Protein AF-A0A7V3T084-F1 (afdb_monomer_lite)

Sequence (265 aa):
MKKCRSYTIKFIIFVFILSAIFSNAGTFAAKEGGAKSYKTVLELERGSDPHATGLLSMTEKEWDKAKKSMVRAKKVKLNSLGMERVNEKLKKTKKKELDIKSAAAFGEEIILDSAGSTTQSSDQSFEMESLPSVTDNSVLSSFPPIRSQGSLSSCASFAVAYYQMTHMTGMARGWDVKNDPDDSRKFSPKWAYNLNNGGENRGQYWPQPYEMLPKHGCATLKDFPYTGDASDPKNHLSLPLNSAIWRNAINYRINQYGFADFNNN

pLDDT: mean 78.0, std 24.0, range [24.44, 98.56]

Radius of gyration: 21.0 Å; chains: 1; bounding box: 64×46×55 Å

Structure (mmCIF, N/CA/C/O backbone):
data_AF-A0A7V3T084-F1
#
_entry.id   AF-A0A7V3T084-F1
#
loop_
_atom_site.group_PDB
_atom_site.id
_atom_site.type_symbol
_atom_site.label_atom_id
_atom_site.label_alt_id
_atom_site.label_comp_id
_atom_site.label_asym_id
_atom_site.label_entity_id
_atom_site.label_seq_id
_atom_site.pdbx_PDB_ins_code
_atom_site.Cartn_x
_atom_site.Cartn_y
_atom_site.Cartn_z
_atom_site.occupancy
_atom_site.B_iso_or_equiv
_atom_site.auth_seq_id
_atom_site.auth_comp_id
_atom_site.auth_asym_id
_atom_site.auth_atom_id
_atom_site.pdbx_PDB_model_num
ATOM 1 N N . MET A 1 1 ? -32.654 -13.182 -19.835 1.00 37.88 1 MET A N 1
ATOM 2 C CA . MET A 1 1 ? -31.878 -11.928 -19.678 1.00 37.88 1 MET A CA 1
ATOM 3 C C . MET A 1 1 ? -31.346 -11.856 -18.249 1.00 37.88 1 MET A C 1
ATOM 5 O O . MET A 1 1 ? -32.140 -11.832 -17.318 1.00 37.88 1 MET A O 1
ATOM 9 N N . LYS A 1 2 ? -30.022 -11.945 -18.059 1.00 34.09 2 LYS A N 1
ATOM 10 C CA . LYS A 1 2 ? -29.378 -11.949 -16.733 1.00 34.09 2 LYS A CA 1
ATOM 11 C C . LYS A 1 2 ? -29.329 -10.516 -16.182 1.00 34.09 2 LYS A C 1
ATOM 13 O O . LYS A 1 2 ? -28.837 -9.623 -16.863 1.00 34.09 2 LYS A O 1
ATOM 18 N N . LYS A 1 3 ? -29.853 -10.304 -14.968 1.00 33.84 3 LYS A N 1
ATOM 19 C CA . LYS A 1 3 ? -29.808 -9.019 -14.248 1.00 33.84 3 LYS A CA 1
ATOM 20 C C . LYS A 1 3 ? -28.353 -8.616 -13.987 1.00 33.84 3 LYS A C 1
ATOM 22 O O . LYS A 1 3 ? -27.625 -9.331 -13.303 1.00 33.84 3 LYS A O 1
ATOM 27 N N . CYS A 1 4 ? -27.957 -7.466 -14.522 1.00 29.44 4 CYS A N 1
ATOM 28 C CA . CYS A 1 4 ? -26.677 -6.825 -14.251 1.00 29.44 4 CYS A CA 1
ATOM 29 C C . CYS A 1 4 ? -26.705 -6.267 -12.817 1.00 29.44 4 CYS A C 1
ATOM 31 O O . CYS A 1 4 ? -27.527 -5.406 -12.504 1.00 29.44 4 CYS A O 1
ATOM 33 N N . ARG A 1 5 ? -25.857 -6.792 -11.924 1.00 31.17 5 ARG A N 1
ATOM 34 C CA . ARG A 1 5 ? -25.649 -6.215 -10.588 1.00 31.17 5 ARG A CA 1
ATOM 35 C C . ARG A 1 5 ? -24.841 -4.927 -10.749 1.00 31.17 5 ARG A C 1
ATOM 37 O O . ARG A 1 5 ? -23.722 -4.965 -11.251 1.00 31.17 5 ARG A O 1
ATOM 44 N N . SER A 1 6 ? -25.430 -3.807 -10.342 1.00 29.69 6 SER A N 1
ATOM 45 C CA . SER A 1 6 ? -24.747 -2.518 -10.223 1.00 29.69 6 SER A CA 1
ATOM 46 C C . SER A 1 6 ? -23.697 -2.610 -9.112 1.00 29.69 6 SER A C 1
ATOM 48 O O . SER A 1 6 ? -24.032 -2.957 -7.979 1.00 29.69 6 SER A O 1
ATOM 50 N N . TYR A 1 7 ? -22.432 -2.356 -9.442 1.00 35.59 7 TYR A N 1
ATOM 51 C CA . TYR A 1 7 ? -21.350 -2.255 -8.467 1.00 35.59 7 TYR A CA 1
ATOM 52 C C . TYR A 1 7 ? -21.195 -0.788 -8.068 1.00 35.59 7 TYR A C 1
ATOM 54 O O . TYR A 1 7 ? -20.729 0.031 -8.858 1.00 35.59 7 TYR A O 1
ATOM 62 N N . THR A 1 8 ? -21.576 -0.454 -6.838 1.00 30.20 8 THR A N 1
ATOM 63 C CA . THR A 1 8 ? -21.281 0.850 -6.239 1.00 30.20 8 THR A CA 1
ATOM 64 C C . THR A 1 8 ? -19.768 0.971 -6.043 1.00 30.20 8 THR A C 1
ATOM 66 O O . THR A 1 8 ? -19.168 0.187 -5.304 1.00 30.20 8 THR A O 1
ATOM 69 N N . ILE A 1 9 ? -19.139 1.932 -6.722 1.00 37.59 9 ILE A N 1
ATOM 70 C CA . ILE A 1 9 ? -17.726 2.283 -6.539 1.00 37.59 9 ILE A CA 1
ATOM 71 C C . ILE A 1 9 ? -17.587 2.897 -5.139 1.00 37.59 9 ILE A C 1
ATOM 73 O O . ILE A 1 9 ? -18.127 3.968 -4.880 1.00 37.59 9 ILE A O 1
ATOM 77 N N . LYS A 1 10 ? -16.910 2.198 -4.221 1.00 35.16 10 LYS A N 1
ATOM 78 C CA . LYS A 1 10 ? -16.598 2.717 -2.881 1.00 35.16 10 LYS A CA 1
ATOM 79 C C . LYS A 1 10 ? -15.352 3.601 -2.945 1.00 35.16 10 LYS A C 1
ATOM 81 O O . LYS A 1 10 ? -14.321 3.172 -3.465 1.00 35.16 10 LYS A O 1
ATOM 86 N N . PHE A 1 11 ? -15.465 4.819 -2.425 1.00 41.47 11 PHE A N 1
ATOM 87 C CA . PHE A 1 11 ? -14.401 5.818 -2.382 1.00 41.47 11 PHE A CA 1
ATOM 88 C C . PHE A 1 11 ? -13.433 5.509 -1.232 1.00 41.47 11 PHE A C 1
ATOM 90 O O . PHE A 1 11 ? -13.873 5.254 -0.118 1.00 41.47 11 PHE A O 1
ATOM 97 N N . ILE A 1 12 ? -12.121 5.504 -1.495 1.00 41.41 12 ILE A N 1
ATOM 98 C CA . ILE A 1 12 ? -11.090 5.271 -0.470 1.00 41.41 12 ILE A CA 1
ATOM 99 C C . ILE A 1 12 ? -10.110 6.444 -0.479 1.00 41.41 12 ILE A C 1
ATOM 101 O O . ILE A 1 12 ? -9.530 6.775 -1.520 1.00 41.41 12 ILE A O 1
ATOM 105 N N . ILE A 1 13 ? -9.938 7.062 0.688 1.00 46.75 13 ILE A N 1
ATOM 106 C CA . ILE A 1 13 ? -8.984 8.141 0.953 1.00 46.75 13 ILE A CA 1
ATOM 107 C C . ILE A 1 13 ? -7.775 7.557 1.681 1.00 46.75 13 ILE A C 1
ATOM 109 O O . ILE A 1 13 ? -7.925 6.843 2.670 1.00 46.75 13 ILE A O 1
ATOM 113 N N . PHE A 1 14 ? -6.573 7.877 1.209 1.00 44.91 14 PHE A N 1
ATOM 114 C CA . PHE A 1 14 ? -5.327 7.407 1.805 1.00 44.91 14 PHE A CA 1
ATOM 115 C C . PHE A 1 14 ? -4.652 8.519 2.607 1.00 44.91 14 PHE A C 1
ATOM 117 O O . PHE A 1 14 ? -4.263 9.542 2.048 1.00 44.91 14 PHE A O 1
ATOM 124 N N . VAL A 1 15 ? -4.497 8.315 3.918 1.00 42.22 15 VAL A N 1
ATOM 125 C CA . VAL A 1 15 ? -3.806 9.253 4.816 1.00 42.22 15 VAL A CA 1
ATOM 126 C C . VAL A 1 15 ? -2.527 8.616 5.331 1.00 42.22 15 VAL A C 1
ATOM 128 O O . VAL A 1 15 ? -2.542 7.485 5.815 1.00 42.22 15 VAL A O 1
ATOM 131 N N . PHE A 1 16 ? -1.420 9.345 5.215 1.00 38.31 16 PHE A N 1
ATOM 132 C CA . PHE A 1 16 ? -0.145 8.979 5.819 1.00 38.31 16 PHE A CA 1
ATOM 133 C C . PHE A 1 16 ? -0.021 9.653 7.193 1.00 38.31 16 PHE A C 1
ATOM 135 O O . PHE A 1 16 ? -0.267 10.855 7.316 1.00 38.31 16 PHE A O 1
ATOM 142 N N . ILE A 1 17 ? 0.345 8.886 8.224 1.00 36.12 17 ILE A N 1
ATOM 143 C CA . ILE A 1 17 ? 0.651 9.417 9.559 1.00 36.12 17 ILE A CA 1
ATOM 144 C C . ILE A 1 17 ? 2.150 9.697 9.600 1.00 36.12 17 ILE A C 1
ATOM 146 O O . ILE A 1 17 ? 2.960 8.779 9.487 1.00 36.12 17 ILE A O 1
ATOM 150 N N . LEU A 1 18 ? 2.524 10.965 9.767 1.00 29.69 18 LEU A N 1
ATOM 151 C CA . LEU A 1 18 ? 3.914 11.361 9.964 1.00 29.69 18 LEU A CA 1
ATOM 152 C C . LEU A 1 18 ? 4.302 11.109 11.433 1.00 29.69 18 LEU A C 1
ATOM 154 O O . LEU A 1 18 ? 4.346 12.029 12.242 1.00 29.69 18 LEU A O 1
ATOM 158 N N . SER A 1 19 ? 4.539 9.854 11.819 1.00 31.38 19 SER A N 1
ATOM 159 C CA . SER A 1 19 ? 5.205 9.564 13.094 1.00 31.38 19 SER A CA 1
ATOM 160 C C . SER A 1 19 ? 6.711 9.596 12.863 1.00 31.38 19 SER A C 1
ATOM 162 O O . SER A 1 19 ? 7.239 8.758 12.130 1.00 31.38 19 SER A O 1
ATOM 164 N N . ALA A 1 20 ? 7.401 10.561 13.469 1.00 35.03 20 ALA A N 1
ATOM 165 C CA . ALA A 1 20 ? 8.855 10.608 13.491 1.00 35.03 20 ALA A CA 1
ATOM 166 C C . ALA A 1 20 ? 9.399 9.373 14.230 1.00 35.03 20 ALA A C 1
ATOM 168 O O . ALA A 1 20 ? 9.518 9.367 15.450 1.00 35.03 20 ALA A O 1
ATOM 169 N N . ILE A 1 21 ? 9.712 8.314 13.486 1.00 31.80 21 ILE A N 1
ATOM 170 C CA . ILE A 1 21 ? 10.531 7.201 13.964 1.00 31.80 21 ILE A CA 1
ATOM 171 C C . ILE A 1 21 ? 11.816 7.245 13.142 1.00 31.80 21 ILE A C 1
ATOM 173 O O . ILE A 1 21 ? 11.982 6.530 12.158 1.00 31.80 21 ILE A O 1
ATOM 177 N N . PHE A 1 22 ? 12.709 8.153 13.530 1.00 31.72 22 PHE A N 1
ATOM 178 C CA . PHE A 1 22 ? 14.125 8.012 13.223 1.00 31.72 22 PHE A CA 1
ATOM 179 C C . PHE A 1 22 ? 14.714 7.099 14.295 1.00 31.72 22 PHE A C 1
ATOM 181 O O . PHE A 1 22 ? 14.833 7.489 15.454 1.00 31.72 22 PHE A O 1
ATOM 188 N N . SER A 1 23 ? 15.070 5.874 13.922 1.00 30.66 23 SER A N 1
ATOM 189 C CA . SER A 1 23 ? 16.001 5.079 14.715 1.00 30.66 23 SER A CA 1
ATOM 190 C C . SER A 1 23 ? 17.397 5.239 14.122 1.00 30.66 23 SER A C 1
ATOM 192 O O . SER A 1 23 ? 17.628 4.892 12.968 1.00 30.66 23 SER A O 1
ATOM 194 N N . ASN A 1 24 ? 18.292 5.741 14.975 1.00 31.55 24 ASN A N 1
ATOM 195 C CA . ASN A 1 24 ? 19.750 5.813 14.867 1.00 31.55 24 ASN A CA 1
ATOM 196 C C . ASN A 1 24 ? 20.368 6.797 13.864 1.00 31.55 24 ASN A C 1
ATOM 198 O O . ASN A 1 24 ? 20.840 6.408 12.804 1.00 31.55 24 ASN A O 1
ATOM 202 N N . ALA A 1 25 ? 20.543 8.038 14.327 1.00 30.05 25 ALA A N 1
ATOM 203 C CA . ALA A 1 25 ? 21.845 8.708 14.304 1.00 30.05 25 ALA A CA 1
ATOM 204 C C . ALA A 1 25 ? 21.869 9.822 15.369 1.00 30.05 25 ALA A C 1
ATOM 206 O O . ALA A 1 25 ? 21.022 10.705 15.353 1.00 30.05 25 ALA A O 1
ATOM 207 N N . GLY A 1 26 ? 22.830 9.750 16.295 1.00 26.58 26 GLY A N 1
ATOM 208 C CA . GLY A 1 26 ? 23.342 10.890 17.064 1.00 26.58 26 GLY A CA 1
ATOM 209 C C . GLY A 1 26 ? 22.389 11.598 18.033 1.00 26.58 26 GLY A C 1
ATOM 210 O O . GLY A 1 26 ? 21.646 12.503 17.672 1.00 26.58 26 GLY A O 1
ATOM 211 N N . THR A 1 27 ? 22.527 11.297 19.321 1.00 30.47 27 THR A N 1
ATOM 212 C CA . THR A 1 27 ? 22.191 12.231 20.402 1.00 30.47 27 THR A CA 1
ATOM 213 C C . THR A 1 27 ? 22.844 13.597 20.169 1.00 30.47 27 THR A C 1
ATOM 215 O O . THR A 1 27 ? 24.062 13.705 20.275 1.00 30.47 27 THR A O 1
ATOM 218 N N . PHE A 1 28 ? 22.051 14.647 19.952 1.00 25.56 28 PHE A N 1
ATOM 219 C CA . PHE A 1 28 ? 22.432 16.011 20.313 1.00 25.56 28 PHE A CA 1
ATOM 220 C C . PHE A 1 28 ? 21.224 16.748 20.888 1.00 25.56 28 PHE A C 1
ATOM 222 O O . PHE A 1 28 ? 20.228 17.005 20.217 1.00 25.56 28 PHE A O 1
ATOM 229 N N . ALA A 1 29 ? 21.325 17.055 22.179 1.00 30.69 29 ALA A N 1
ATOM 230 C CA . ALA A 1 29 ? 20.414 17.936 22.878 1.00 30.69 29 ALA A CA 1
ATOM 231 C C . ALA A 1 29 ? 20.480 19.338 22.254 1.00 30.69 29 ALA A C 1
ATOM 233 O O . ALA A 1 29 ? 21.529 19.980 22.276 1.00 30.69 29 ALA A O 1
ATOM 234 N N . ALA A 1 30 ? 19.354 19.832 21.746 1.00 26.45 30 ALA A N 1
ATOM 235 C CA . ALA A 1 30 ? 19.163 21.248 21.476 1.00 26.45 30 ALA A CA 1
ATOM 236 C C . ALA A 1 30 ? 18.057 21.762 22.399 1.00 26.45 30 ALA A C 1
ATOM 238 O O . ALA A 1 30 ? 16.892 21.383 22.285 1.00 26.45 30 ALA A O 1
ATOM 239 N N . LYS A 1 31 ? 18.488 22.588 23.355 1.00 24.44 31 LYS A N 1
ATOM 240 C CA . LYS A 1 31 ? 17.657 23.429 24.213 1.00 24.44 31 LYS A CA 1
ATOM 241 C C . LYS A 1 31 ? 16.637 24.227 23.395 1.00 24.44 31 LYS A C 1
ATOM 243 O O . LYS A 1 31 ? 16.922 24.640 22.275 1.00 24.44 31 LYS A O 1
ATOM 248 N N . GLU A 1 32 ? 15.495 24.433 24.042 1.00 29.14 32 GLU A N 1
ATOM 249 C CA . GLU A 1 32 ? 14.459 25.450 23.843 1.00 29.14 32 GLU A CA 1
ATOM 250 C C . GLU A 1 32 ? 14.695 26.498 22.741 1.00 29.14 32 GLU A C 1
ATOM 252 O O . GLU A 1 32 ? 15.663 27.256 22.769 1.00 29.14 32 GLU A O 1
ATOM 257 N N . GLY A 1 33 ? 13.702 26.631 21.856 1.00 27.59 33 GLY A N 1
ATOM 258 C CA . GLY A 1 33 ? 13.442 27.878 21.140 1.00 27.59 33 GLY A CA 1
ATOM 259 C C . GLY A 1 33 ? 13.433 27.769 19.618 1.00 27.59 33 GLY A C 1
ATOM 260 O O . GLY A 1 33 ? 14.474 27.677 18.976 1.00 27.59 33 GLY A O 1
ATOM 261 N N . GLY A 1 34 ? 12.237 27.922 19.044 1.00 27.56 34 GLY A N 1
ATOM 262 C CA . GLY A 1 34 ? 12.050 28.443 17.690 1.00 27.56 34 GLY A CA 1
ATOM 263 C C . GLY A 1 34 ? 11.994 27.394 16.583 1.00 27.56 34 GLY A C 1
ATOM 264 O O . GLY A 1 34 ? 12.962 26.692 16.303 1.00 27.56 34 GLY A O 1
ATOM 265 N N . ALA A 1 35 ? 10.849 27.352 15.899 1.00 36.47 35 ALA A N 1
ATOM 266 C CA . ALA A 1 35 ? 10.651 26.634 14.649 1.00 36.47 35 ALA A CA 1
ATOM 267 C C . ALA A 1 35 ? 11.708 27.054 13.612 1.00 36.47 35 ALA A C 1
ATOM 269 O O . ALA A 1 35 ? 11.582 28.084 12.948 1.00 36.47 35 ALA A O 1
ATOM 270 N N . LYS A 1 36 ? 12.763 26.251 13.460 1.00 27.69 36 LYS A N 1
ATOM 271 C CA . LYS A 1 36 ? 13.657 26.360 12.311 1.00 27.69 36 LYS A CA 1
ATOM 272 C C . LYS A 1 36 ? 12.980 25.684 11.127 1.00 27.69 36 LYS A C 1
ATOM 274 O O . LYS A 1 36 ? 12.636 24.507 11.176 1.00 27.69 36 LYS A O 1
ATOM 279 N N . SER A 1 37 ? 12.764 26.477 10.082 1.00 37.94 37 SER A N 1
ATOM 280 C CA . SER A 1 37 ? 12.325 26.033 8.763 1.00 37.94 37 SER A CA 1
ATOM 281 C C . SER A 1 37 ? 13.073 24.766 8.343 1.00 37.94 37 SER A C 1
ATOM 283 O O . SER A 1 37 ? 14.298 24.705 8.446 1.00 37.94 37 SER A O 1
ATOM 285 N N . TYR A 1 38 ? 12.341 23.785 7.808 1.00 36.22 38 TYR A N 1
ATOM 286 C CA . TYR A 1 38 ? 12.858 22.525 7.250 1.00 36.22 38 TYR A CA 1
ATOM 287 C C . TYR A 1 38 ? 14.028 22.708 6.257 1.00 36.22 38 TYR A C 1
ATOM 289 O O . TYR A 1 38 ? 14.737 21.755 5.949 1.00 36.22 38 TYR A O 1
ATOM 297 N N . LYS A 1 39 ? 14.243 23.938 5.772 1.00 38.19 39 LYS A N 1
ATOM 298 C CA . LYS A 1 39 ? 15.325 24.344 4.875 1.00 38.19 39 LYS A CA 1
ATOM 299 C C . LYS A 1 39 ? 16.720 24.271 5.519 1.00 38.19 39 LYS A C 1
ATOM 301 O O . LYS A 1 39 ? 17.671 23.896 4.848 1.00 38.19 39 LYS A O 1
ATOM 306 N N . THR A 1 40 ? 16.860 24.565 6.816 1.00 33.66 40 THR A N 1
ATOM 307 C CA . THR A 1 40 ? 18.190 24.794 7.419 1.00 33.66 40 THR A CA 1
ATOM 308 C C . THR A 1 40 ? 18.961 23.514 7.749 1.00 33.66 40 THR A C 1
ATOM 310 O O . THR A 1 40 ? 20.182 23.551 7.813 1.00 33.66 40 THR A O 1
ATOM 313 N N . VAL A 1 41 ? 18.277 22.384 7.951 1.00 38.44 41 VAL A N 1
ATOM 314 C CA . VAL A 1 41 ? 18.934 21.113 8.317 1.00 38.44 41 VAL A CA 1
ATOM 315 C C . VAL A 1 41 ? 19.457 20.374 7.079 1.00 38.44 41 VAL A C 1
ATOM 317 O O . VAL A 1 4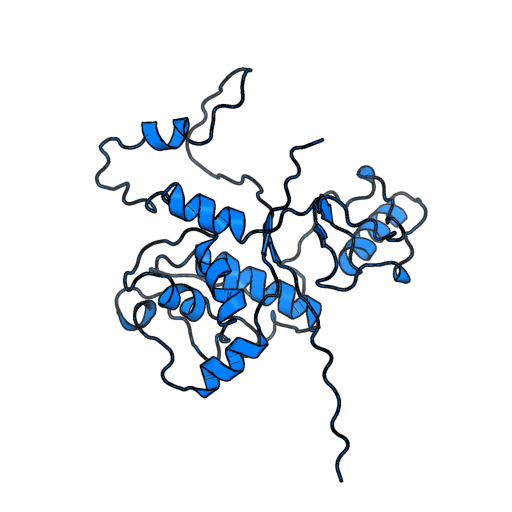1 ? 20.522 19.776 7.134 1.00 38.44 41 VAL A O 1
ATOM 320 N N . LEU A 1 42 ? 18.769 20.480 5.935 1.00 40.72 42 LEU A N 1
ATOM 321 C CA . LEU A 1 42 ? 19.167 19.806 4.689 1.00 40.72 42 LEU A CA 1
ATOM 322 C C . LEU A 1 42 ? 20.304 20.512 3.933 1.00 40.72 42 LEU A C 1
ATOM 324 O O . LEU A 1 42 ? 21.038 19.862 3.195 1.00 40.72 42 LEU A O 1
ATOM 328 N N . GLU A 1 43 ? 20.467 21.827 4.096 1.00 41.66 43 GLU A N 1
ATOM 329 C CA . GLU A 1 43 ? 21.564 22.567 3.450 1.00 41.66 43 GLU A CA 1
ATOM 330 C C . GLU A 1 43 ? 22.920 22.375 4.152 1.00 41.66 43 GLU A C 1
ATOM 332 O O . GLU A 1 43 ? 23.956 22.529 3.508 1.00 41.66 43 GLU A O 1
ATOM 337 N N . LEU A 1 44 ? 22.936 21.981 5.432 1.00 41.12 44 LEU A N 1
ATOM 338 C CA . LEU A 1 44 ? 24.168 21.827 6.220 1.00 41.12 44 LEU A CA 1
ATOM 339 C C . LEU A 1 44 ? 24.902 20.490 6.003 1.00 41.12 44 LEU A C 1
ATOM 341 O O . LEU A 1 44 ? 26.076 20.395 6.348 1.00 41.12 44 LEU A O 1
ATOM 345 N N . GLU A 1 45 ? 24.272 19.490 5.381 1.00 46.62 45 GLU A N 1
ATOM 346 C CA . GLU A 1 45 ? 24.875 18.166 5.128 1.00 46.62 45 GLU A CA 1
ATOM 347 C C . GLU A 1 45 ? 25.263 17.933 3.662 1.00 46.62 45 GLU A C 1
ATOM 349 O O . GLU A 1 45 ? 25.525 16.810 3.237 1.00 46.62 45 GLU A O 1
ATOM 354 N N . ARG A 1 46 ? 25.388 18.994 2.857 1.00 49.59 46 ARG A N 1
ATOM 355 C CA . ARG A 1 46 ? 26.014 18.903 1.526 1.00 49.59 46 ARG A CA 1
ATOM 356 C C . ARG A 1 46 ? 27.549 18.808 1.615 1.00 49.59 46 ARG A C 1
ATOM 358 O O . ARG A 1 46 ? 28.271 19.455 0.862 1.00 49.59 46 ARG A O 1
ATOM 365 N N . GLY A 1 47 ? 28.045 18.016 2.563 1.00 48.12 47 GLY A N 1
ATOM 366 C CA . GLY A 1 47 ? 29.442 17.959 2.973 1.00 48.12 47 GLY A CA 1
ATOM 367 C C . GLY A 1 47 ? 30.056 16.568 2.831 1.00 48.12 47 GLY A C 1
ATOM 368 O O . GLY A 1 47 ? 29.948 15.735 3.721 1.00 48.12 47 GLY A O 1
ATOM 369 N N . SER A 1 48 ? 30.821 16.385 1.754 1.00 48.34 48 SER A N 1
ATOM 370 C CA . SER A 1 48 ? 32.067 15.594 1.692 1.00 48.34 48 SER A CA 1
ATOM 371 C C . SER A 1 48 ? 32.083 14.064 1.865 1.00 48.34 48 SER A C 1
ATOM 373 O O . SER A 1 48 ? 33.147 13.497 1.629 1.00 48.34 48 SER A O 1
ATOM 375 N N . ASP A 1 49 ? 30.991 13.368 2.195 1.00 49.38 49 ASP A N 1
ATOM 376 C CA . ASP A 1 49 ? 31.003 11.891 2.225 1.00 49.38 49 ASP A CA 1
ATOM 377 C C . ASP A 1 49 ? 30.668 11.289 0.836 1.00 49.38 49 ASP A C 1
ATOM 379 O O . ASP A 1 49 ? 29.524 11.402 0.384 1.00 49.38 49 ASP A O 1
ATOM 383 N N . PRO A 1 50 ? 31.618 10.628 0.137 1.00 50.12 50 PRO A N 1
ATOM 384 C CA . PRO A 1 50 ? 31.363 9.983 -1.155 1.00 50.12 50 PRO A CA 1
ATOM 385 C C . PRO A 1 50 ? 30.387 8.794 -1.072 1.00 50.12 50 PRO A C 1
ATOM 387 O O . PRO A 1 50 ? 29.939 8.303 -2.109 1.00 50.12 50 PRO A O 1
ATOM 390 N N . HIS A 1 51 ? 30.035 8.336 0.134 1.00 49.09 51 HIS A N 1
ATOM 391 C CA . HIS A 1 51 ? 29.051 7.283 0.389 1.00 49.09 51 HIS A CA 1
ATOM 392 C C . HIS A 1 51 ? 27.666 7.821 0.770 1.00 49.09 51 HIS A C 1
ATOM 394 O O . HIS A 1 51 ? 26.705 7.051 0.820 1.00 49.09 51 HIS A O 1
ATOM 400 N N . ALA A 1 52 ? 27.515 9.136 0.954 1.00 44.97 52 ALA A N 1
ATOM 401 C CA . ALA A 1 52 ? 26.222 9.782 1.152 1.00 44.97 52 ALA A CA 1
ATOM 402 C C . ALA A 1 52 ? 25.493 9.987 -0.190 1.00 44.97 52 ALA A C 1
ATOM 404 O O . ALA A 1 52 ? 25.082 11.091 -0.545 1.00 44.97 52 ALA A O 1
ATOM 405 N N . THR A 1 53 ? 25.273 8.908 -0.948 1.00 47.72 53 THR A N 1
ATOM 406 C CA . THR A 1 53 ? 24.415 8.906 -2.150 1.00 47.72 53 THR A CA 1
ATOM 407 C C . THR A 1 53 ? 22.933 8.831 -1.768 1.00 47.72 53 THR A C 1
ATOM 409 O O . THR A 1 53 ? 22.154 8.085 -2.367 1.00 47.72 53 THR A O 1
ATOM 412 N N . GLY A 1 54 ? 22.554 9.541 -0.702 1.00 56.44 54 GLY A N 1
ATOM 413 C CA . GLY A 1 54 ? 21.188 9.598 -0.210 1.00 56.44 54 GLY A CA 1
ATOM 414 C C . GLY A 1 54 ? 20.223 10.066 -1.295 1.00 56.44 54 GLY A C 1
ATOM 415 O O . GLY A 1 54 ? 20.603 10.637 -2.318 1.00 56.44 54 GLY A O 1
ATOM 416 N N . LEU A 1 55 ? 18.940 9.808 -1.070 1.00 66.81 55 LEU A N 1
ATOM 417 C CA . LEU A 1 55 ? 17.887 10.270 -1.959 1.00 66.81 55 LEU A CA 1
ATOM 418 C C . LEU A 1 55 ? 17.991 11.800 -2.162 1.00 66.81 55 LEU A C 1
ATOM 420 O O . LEU A 1 55 ? 18.023 12.555 -1.194 1.00 66.81 55 LEU A O 1
ATOM 424 N N . LEU A 1 56 ? 18.058 12.244 -3.422 1.00 67.88 56 LEU A N 1
ATOM 425 C CA . LEU A 1 56 ? 18.200 13.658 -3.787 1.00 67.88 56 LEU A CA 1
ATOM 426 C C . LEU A 1 56 ? 16.965 14.472 -3.405 1.00 67.88 56 LEU A C 1
ATOM 428 O O . LEU A 1 56 ? 15.957 14.337 -4.085 1.00 67.88 56 LEU A O 1
ATOM 432 N N . SER A 1 57 ? 17.063 15.370 -2.420 1.00 74.62 57 SER A N 1
ATOM 433 C CA . SER A 1 57 ? 15.984 16.286 -2.003 1.00 74.62 57 SER A CA 1
ATOM 434 C C . SER A 1 57 ? 15.111 16.784 -3.155 1.00 74.62 57 SER A C 1
ATOM 436 O O . SER A 1 57 ? 15.621 17.373 -4.108 1.00 74.62 57 SER A O 1
ATOM 438 N N . MET A 1 58 ? 13.789 16.588 -3.036 1.00 77.62 58 MET A N 1
ATOM 439 C CA . MET A 1 58 ? 12.830 17.185 -3.970 1.00 77.62 58 MET A CA 1
ATOM 440 C C . MET A 1 58 ? 13.053 18.697 -4.036 1.00 77.62 58 MET A C 1
ATOM 442 O O . MET A 1 58 ? 13.236 19.368 -3.015 1.00 77.62 58 MET A O 1
ATOM 446 N N . THR A 1 59 ? 12.994 19.233 -5.246 1.00 83.94 59 THR A N 1
ATOM 447 C CA . THR A 1 59 ? 13.060 20.668 -5.513 1.00 83.94 59 THR A CA 1
ATOM 448 C C . THR A 1 59 ? 11.841 21.395 -4.938 1.00 83.94 59 THR A C 1
ATOM 450 O O . THR A 1 59 ? 10.779 20.805 -4.731 1.00 83.94 59 THR A O 1
ATOM 453 N N . GLU A 1 60 ? 11.950 22.711 -4.724 1.00 83.44 60 GLU A N 1
ATOM 454 C CA . GLU A 1 60 ? 10.819 23.533 -4.255 1.00 83.44 60 GLU A CA 1
ATOM 455 C C . GLU A 1 60 ? 9.598 23.407 -5.182 1.00 83.44 60 GLU A C 1
ATOM 457 O O . GLU A 1 60 ? 8.475 23.240 -4.715 1.00 83.44 60 GLU A O 1
ATOM 462 N N . LYS A 1 61 ? 9.820 23.365 -6.503 1.00 85.25 61 LYS A N 1
ATOM 463 C CA . LYS A 1 61 ? 8.752 23.180 -7.498 1.00 85.25 61 LYS A CA 1
ATOM 464 C C . LYS A 1 61 ? 8.048 21.829 -7.366 1.00 85.25 61 LYS A C 1
ATOM 466 O O . LYS A 1 61 ? 6.827 21.760 -7.510 1.00 85.25 61 LYS A O 1
ATOM 471 N N . GLU A 1 62 ? 8.798 20.759 -7.115 1.00 83.56 62 GLU A N 1
ATOM 472 C CA . GLU A 1 62 ? 8.232 19.425 -6.899 1.00 83.56 62 GLU A CA 1
ATOM 473 C C . GLU A 1 62 ? 7.442 19.369 -5.591 1.00 83.56 62 GLU A C 1
ATOM 475 O O . GLU A 1 62 ? 6.340 18.823 -5.568 1.00 83.56 62 GLU A O 1
ATOM 480 N N . TRP A 1 63 ? 7.945 19.997 -4.526 1.00 83.38 63 TRP A N 1
ATOM 481 C CA . TRP A 1 63 ? 7.208 20.127 -3.271 1.00 83.38 63 TRP A CA 1
ATOM 482 C C . TRP A 1 63 ? 5.921 20.929 -3.427 1.00 83.38 63 TRP A C 1
ATOM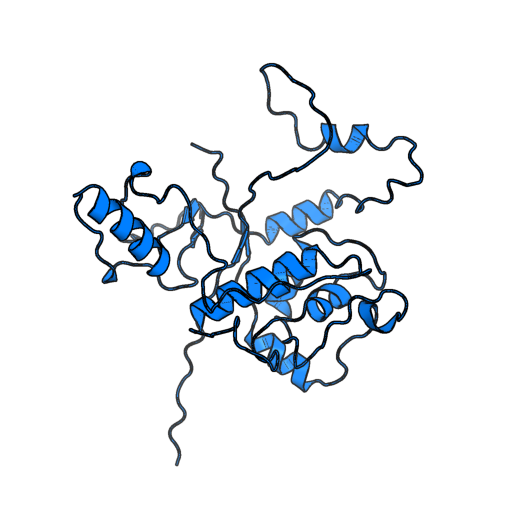 484 O O . TRP A 1 63 ? 4.887 20.518 -2.909 1.00 83.38 63 TRP A O 1
ATOM 494 N N . ASP A 1 64 ? 5.950 22.046 -4.147 1.00 86.25 64 ASP A N 1
ATOM 495 C CA . ASP A 1 64 ? 4.760 22.863 -4.382 1.00 86.25 64 ASP A CA 1
ATOM 496 C C . ASP A 1 64 ? 3.714 22.110 -5.201 1.00 86.25 64 ASP A C 1
ATOM 498 O O . ASP A 1 64 ? 2.518 22.185 -4.913 1.00 86.25 64 ASP A O 1
ATOM 502 N N . LYS A 1 65 ? 4.149 21.337 -6.199 1.00 84.88 65 LYS A N 1
ATOM 503 C CA . LYS A 1 65 ? 3.268 20.453 -6.967 1.00 84.88 65 LYS A CA 1
ATOM 504 C C . LYS A 1 65 ? 2.666 19.353 -6.084 1.00 84.88 65 LYS A C 1
ATOM 506 O O . LYS A 1 65 ? 1.453 19.134 -6.134 1.00 84.88 65 LYS A O 1
ATOM 511 N N . ALA A 1 66 ? 3.479 18.701 -5.254 1.00 83.31 66 ALA A N 1
ATOM 512 C CA . ALA A 1 66 ? 3.013 17.677 -4.325 1.00 83.31 66 ALA A CA 1
ATOM 513 C C . ALA A 1 66 ? 1.998 18.264 -3.330 1.00 83.31 66 ALA A C 1
ATOM 515 O O . ALA A 1 66 ? 0.891 17.755 -3.198 1.00 83.31 66 ALA A O 1
ATOM 516 N N . LYS A 1 67 ? 2.297 19.410 -2.712 1.00 83.50 67 LYS A N 1
ATOM 517 C CA . LYS A 1 67 ? 1.389 20.087 -1.772 1.00 83.50 67 LYS A CA 1
ATOM 518 C C . LYS A 1 67 ? 0.053 20.469 -2.406 1.00 83.50 67 LYS A C 1
ATOM 520 O O . LYS A 1 67 ? -0.975 20.304 -1.767 1.00 83.50 67 LYS A O 1
ATOM 525 N N . LYS A 1 68 ? 0.045 20.928 -3.663 1.00 86.19 68 LYS A N 1
ATOM 526 C CA . LYS A 1 68 ? -1.193 21.268 -4.393 1.00 86.19 68 LYS A CA 1
ATOM 527 C C . LYS A 1 68 ? -2.086 20.063 -4.690 1.00 86.19 68 LYS A C 1
ATOM 529 O O . LYS A 1 68 ? -3.276 20.240 -4.916 1.00 86.19 68 LYS A O 1
ATOM 534 N N . SER A 1 69 ? -1.514 18.862 -4.744 1.00 84.44 69 SER A N 1
ATOM 535 C CA . SER A 1 69 ? -2.248 17.619 -5.016 1.00 84.44 69 SER A CA 1
ATOM 536 C C . SER A 1 69 ? -2.642 16.862 -3.747 1.00 84.44 69 SER A C 1
ATOM 538 O O . SER A 1 69 ? -3.470 15.956 -3.806 1.00 84.44 69 SER A O 1
ATOM 540 N N . MET A 1 70 ? -2.084 17.253 -2.602 1.00 87.50 70 MET A N 1
ATOM 541 C CA . MET A 1 70 ? -2.387 16.671 -1.306 1.00 87.50 70 MET A CA 1
ATOM 542 C C . MET A 1 70 ? -3.536 17.384 -0.612 1.00 87.50 70 MET A C 1
ATOM 544 O O . MET A 1 70 ? -3.602 18.611 -0.571 1.00 87.50 70 MET A O 1
ATOM 548 N N . VAL A 1 71 ? -4.393 16.600 0.033 1.00 88.44 71 VAL A N 1
ATOM 549 C CA . VAL A 1 71 ? -5.414 17.131 0.935 1.00 88.44 71 VAL A CA 1
ATOM 550 C C . VAL A 1 71 ? -4.909 17.170 2.378 1.00 88.44 71 VAL A C 1
ATOM 552 O O . VAL A 1 71 ? -4.137 16.308 2.806 1.00 88.44 71 VAL A O 1
ATOM 555 N N . ARG A 1 72 ? -5.359 18.163 3.150 1.00 86.25 72 ARG A N 1
ATOM 556 C CA . ARG A 1 72 ? -5.105 18.240 4.593 1.00 86.25 72 ARG A CA 1
ATOM 557 C C . ARG A 1 72 ? -6.325 17.731 5.351 1.00 86.25 72 ARG A C 1
ATOM 559 O O . ARG A 1 72 ? -7.423 18.276 5.211 1.00 86.25 72 ARG A O 1
ATOM 566 N N . ALA A 1 73 ? -6.133 16.688 6.153 1.00 87.12 73 ALA A N 1
ATOM 567 C CA . ALA A 1 73 ? -7.166 16.205 7.056 1.00 87.12 73 ALA A CA 1
ATOM 568 C C . ALA A 1 73 ? -7.298 17.171 8.242 1.00 87.12 73 ALA A C 1
ATOM 570 O O . ALA A 1 73 ? -6.336 17.381 8.978 1.00 87.12 73 ALA A O 1
ATOM 571 N N . LYS A 1 74 ? -8.493 17.738 8.431 1.00 84.56 74 LYS A N 1
ATOM 572 C CA . LYS A 1 74 ? -8.849 18.543 9.608 1.00 84.56 74 LYS A CA 1
ATOM 573 C C . LYS A 1 74 ? -9.252 17.658 10.782 1.00 84.56 74 LYS A C 1
ATOM 575 O O . LYS A 1 74 ? -8.913 17.939 11.924 1.00 84.56 74 LYS A O 1
ATOM 580 N N . LYS A 1 75 ? -10.011 16.598 10.500 1.00 84.88 75 LYS A N 1
ATOM 581 C CA . LYS A 1 75 ? -10.471 15.623 11.494 1.00 84.88 75 LYS A CA 1
ATOM 582 C C . LYS A 1 75 ? -10.564 14.243 10.854 1.00 84.88 75 LYS A C 1
ATOM 584 O O . LYS A 1 75 ? -10.897 14.122 9.675 1.00 84.88 75 LYS A O 1
ATOM 589 N N . VAL A 1 76 ? -10.292 13.212 11.647 1.00 87.62 76 VAL A N 1
ATOM 590 C CA . VAL A 1 76 ? -10.448 11.805 11.261 1.00 87.62 76 VAL A CA 1
ATOM 591 C C . VAL A 1 76 ? -11.529 11.191 12.144 1.00 87.62 76 VAL A C 1
ATOM 593 O O . VAL A 1 76 ? -11.414 11.197 13.369 1.00 87.62 76 VAL A O 1
ATOM 596 N N . LYS A 1 77 ? -12.608 10.705 11.533 1.00 89.69 77 LYS A N 1
ATOM 597 C CA . LYS A 1 77 ? -13.686 9.984 12.217 1.00 89.69 77 LYS A CA 1
ATOM 598 C C . LYS A 1 77 ? -13.263 8.544 12.498 1.00 89.69 77 LYS A C 1
ATOM 600 O O . LYS A 1 77 ? -12.443 7.974 11.785 1.00 89.69 77 LYS A O 1
ATOM 605 N N . LEU A 1 78 ? -13.882 7.933 13.504 1.00 91.94 78 LEU A N 1
ATOM 606 C CA . LEU A 1 78 ? -13.747 6.498 13.726 1.00 91.94 78 LEU A CA 1
ATOM 607 C C . LEU A 1 78 ? -14.602 5.742 12.702 1.00 91.94 78 LEU A C 1
ATOM 609 O O . LEU A 1 78 ? -15.808 5.978 12.591 1.00 91.94 78 LEU A O 1
ATOM 613 N N . ASN A 1 79 ? -13.972 4.823 11.976 1.00 92.81 79 ASN A N 1
ATOM 614 C CA . ASN A 1 79 ? -14.685 3.741 11.303 1.00 92.81 79 ASN A CA 1
ATOM 615 C C . ASN A 1 79 ? -15.068 2.645 12.312 1.00 92.81 79 ASN A C 1
ATOM 617 O O . ASN A 1 79 ? -14.782 2.763 13.508 1.00 92.81 79 ASN A O 1
ATOM 621 N N . SER A 1 80 ? -15.712 1.576 11.841 1.00 93.56 80 SER A N 1
ATOM 622 C CA . SER A 1 80 ? -16.195 0.504 12.721 1.00 93.56 80 SER A CA 1
ATOM 623 C C . SER A 1 80 ? -15.066 -0.136 13.535 1.00 93.56 80 SER A C 1
ATOM 625 O O . SER A 1 80 ? -15.207 -0.298 14.741 1.00 93.56 80 SER A O 1
ATOM 627 N N . LEU A 1 81 ? -13.906 -0.385 12.919 1.00 94.38 81 LEU A N 1
ATOM 628 C CA . LEU A 1 81 ? -12.731 -0.934 13.603 1.00 94.38 81 LEU A CA 1
ATOM 629 C C . LEU A 1 81 ? -12.189 0.019 14.681 1.00 94.38 81 LEU A C 1
ATOM 631 O O . LEU A 1 81 ? -11.828 -0.404 15.779 1.00 94.38 81 LEU A O 1
ATOM 635 N N . GLY A 1 82 ? -12.119 1.318 14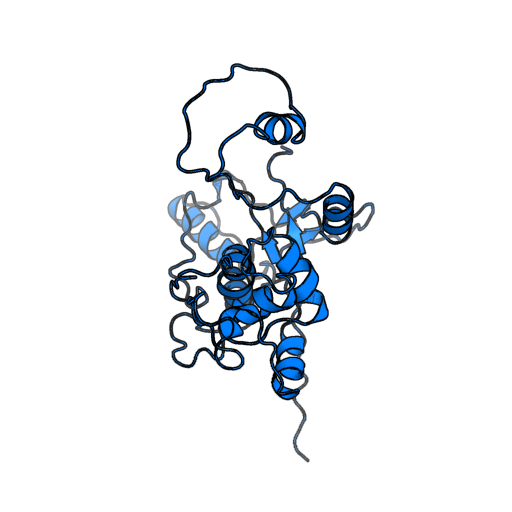.379 1.00 93.56 82 GLY A N 1
ATOM 636 C CA . GLY A 1 82 ? -11.722 2.337 15.349 1.00 93.56 82 GLY A CA 1
ATOM 637 C C . GLY A 1 82 ? -12.688 2.411 16.534 1.00 93.56 82 GLY A C 1
ATOM 638 O O . GLY A 1 82 ? -12.250 2.450 17.682 1.00 93.56 82 GLY A O 1
ATOM 639 N N . MET A 1 83 ? -13.996 2.373 16.265 1.00 93.75 83 MET A N 1
ATOM 640 C CA . MET A 1 83 ? -15.032 2.360 17.299 1.00 93.75 83 MET A CA 1
ATOM 641 C C . MET A 1 83 ? -14.989 1.108 18.166 1.00 93.75 83 MET A C 1
ATOM 643 O O . MET A 1 83 ? -15.097 1.225 19.380 1.00 93.75 83 MET A O 1
ATOM 647 N N . GLU A 1 84 ? -14.807 -0.073 17.577 1.00 94.62 84 GLU A N 1
ATOM 648 C CA . GLU A 1 84 ? -14.669 -1.330 18.319 1.00 94.62 84 GLU A CA 1
ATOM 649 C C . GLU A 1 84 ? -13.517 -1.244 19.324 1.00 94.62 84 GLU A C 1
ATOM 651 O O . GLU A 1 84 ? -13.714 -1.494 20.514 1.00 94.62 84 GLU A O 1
ATOM 656 N N . ARG A 1 85 ? -12.346 -0.772 18.881 1.00 94.81 85 ARG A N 1
ATOM 657 C CA . ARG A 1 85 ? -11.161 -0.593 19.736 1.00 94.81 85 ARG A CA 1
ATOM 658 C C . ARG A 1 85 ? -11.383 0.425 20.858 1.00 94.81 85 ARG A C 1
ATOM 660 O O . ARG A 1 85 ? -10.938 0.214 21.987 1.00 94.81 85 ARG A O 1
ATOM 667 N N . VAL A 1 86 ? -12.086 1.522 20.576 1.00 94.50 86 VAL A N 1
ATOM 668 C CA . VAL A 1 86 ? -12.470 2.508 21.600 1.00 94.50 86 VAL A CA 1
ATOM 669 C C . VAL A 1 86 ? -13.465 1.899 22.592 1.00 94.50 86 VAL A C 1
ATOM 671 O O . VAL A 1 86 ? -13.270 2.003 23.804 1.00 94.50 86 VAL A O 1
ATOM 674 N N . ASN A 1 87 ? -14.481 1.181 22.112 1.00 94.44 87 ASN A N 1
ATOM 675 C CA . ASN A 1 87 ? -15.470 0.512 22.955 1.00 94.44 87 ASN A CA 1
ATOM 676 C C . ASN A 1 87 ? -14.846 -0.567 23.845 1.00 94.44 87 ASN A C 1
ATOM 678 O O . ASN A 1 87 ? -15.238 -0.696 25.002 1.00 94.44 87 ASN A O 1
ATOM 682 N N . GLU A 1 88 ? -13.832 -1.295 23.377 1.00 93.88 88 GLU A N 1
ATOM 683 C CA . GLU A 1 88 ? -13.065 -2.220 24.219 1.00 93.88 88 GLU A CA 1
ATOM 684 C C . GLU A 1 88 ? -12.402 -1.512 25.409 1.00 93.88 88 GLU A C 1
ATOM 686 O O . GLU A 1 88 ? -12.419 -2.031 26.530 1.00 93.88 88 GLU A O 1
ATOM 691 N N . LYS A 1 89 ? -11.850 -0.309 25.206 1.00 93.44 89 LYS A N 1
ATOM 692 C CA . LYS A 1 89 ? -11.290 0.500 26.299 1.00 93.44 89 LYS A CA 1
ATOM 693 C C . LYS A 1 89 ? -12.381 1.049 27.220 1.00 93.44 89 LYS A C 1
ATOM 695 O O . LYS A 1 89 ? -12.222 1.017 28.444 1.00 93.44 89 LYS A O 1
ATOM 700 N N . LEU A 1 90 ? -13.492 1.527 26.662 1.00 92.94 90 LEU A N 1
ATOM 701 C CA . LEU A 1 90 ? -14.623 2.051 27.435 1.00 92.94 90 LEU A CA 1
ATOM 702 C C . LEU A 1 90 ? -15.233 0.966 28.334 1.00 92.94 90 LEU A C 1
ATOM 704 O O . LEU A 1 90 ? -15.416 1.207 29.526 1.00 92.94 90 LEU A O 1
ATOM 708 N N . LYS A 1 91 ? -15.400 -0.263 27.824 1.00 93.50 91 LYS A N 1
ATOM 709 C CA . LYS A 1 91 ? -15.823 -1.437 28.610 1.00 93.50 91 LYS A CA 1
ATOM 710 C C . LYS A 1 91 ? -14.900 -1.695 29.797 1.00 93.50 91 LYS A C 1
ATOM 712 O O . LYS A 1 91 ? -15.366 -1.819 30.927 1.00 93.50 91 LYS A O 1
ATOM 717 N N . LYS A 1 92 ? -13.582 -1.722 29.564 1.00 92.19 92 LYS A N 1
ATOM 718 C CA . LYS A 1 92 ? -12.577 -1.937 30.625 1.00 92.19 92 LYS A CA 1
ATOM 719 C C . LYS A 1 92 ? -12.599 -0.837 31.688 1.00 92.19 92 LYS A C 1
ATOM 721 O O . LYS A 1 92 ? -12.338 -1.109 32.854 1.00 92.19 92 LYS A O 1
ATOM 726 N N . THR A 1 93 ? -12.940 0.389 31.297 1.00 90.75 93 THR A N 1
ATOM 727 C CA . THR A 1 93 ? -13.038 1.551 32.195 1.00 90.75 93 THR A CA 1
ATOM 728 C C . THR A 1 93 ? -14.452 1.790 32.737 1.00 90.75 93 THR A C 1
ATOM 730 O O . THR A 1 93 ? -14.676 2.791 33.411 1.00 90.75 93 THR A O 1
ATOM 733 N N . LYS A 1 94 ? -15.399 0.871 32.482 1.00 92.00 94 LYS A N 1
ATOM 734 C CA . LYS A 1 94 ? -16.816 0.962 32.885 1.00 92.00 94 LYS A CA 1
ATOM 735 C C . LYS A 1 94 ? -17.504 2.260 32.425 1.00 92.00 94 LYS A C 1
ATOM 737 O O . LYS A 1 94 ? -18.429 2.741 33.076 1.00 92.00 94 LYS A O 1
ATOM 742 N N . LYS A 1 95 ? -17.053 2.833 31.305 1.00 90.06 95 LYS A N 1
ATOM 743 C CA . LYS A 1 95 ? -17.664 3.997 30.649 1.00 90.06 95 LYS A CA 1
ATOM 744 C C . LYS A 1 95 ? -18.678 3.532 29.594 1.00 90.06 95 LYS A C 1
ATOM 746 O O . LYS A 1 95 ? -18.615 2.404 29.110 1.00 90.06 95 LYS A O 1
ATOM 751 N N . LYS A 1 96 ? -19.619 4.410 29.238 1.00 91.62 96 LYS A N 1
ATOM 752 C CA . LYS A 1 96 ? -20.640 4.143 28.212 1.00 91.62 96 LYS A CA 1
ATOM 753 C C . LYS A 1 96 ? -19.989 3.928 26.841 1.00 91.62 96 LYS A C 1
ATOM 755 O O . LYS A 1 96 ? -19.146 4.722 26.443 1.00 91.62 96 LYS A O 1
ATOM 760 N N . GLU A 1 97 ? -20.418 2.891 26.128 1.00 92.50 97 GLU A N 1
ATOM 761 C CA . GLU A 1 97 ? -19.967 2.574 24.767 1.00 92.50 97 GLU A CA 1
ATOM 762 C C . GLU A 1 97 ? -20.544 3.531 23.711 1.00 92.50 97 GLU A C 1
ATOM 764 O O . GLU A 1 97 ? -21.647 4.067 23.860 1.00 92.50 97 GLU A O 1
ATOM 769 N N . LEU A 1 98 ? -19.798 3.707 22.620 1.00 91.31 98 LEU A N 1
ATOM 770 C CA . LEU A 1 98 ? -20.216 4.408 21.409 1.00 91.31 98 LEU A CA 1
ATOM 771 C C . LEU A 1 98 ? -21.109 3.508 20.542 1.00 91.31 98 LEU A C 1
ATOM 773 O O . LEU A 1 98 ? -20.898 2.295 20.466 1.00 91.31 98 LEU A O 1
ATOM 777 N N . ASP A 1 99 ? -22.078 4.104 19.845 1.00 91.31 99 ASP A N 1
ATOM 778 C CA . ASP A 1 99 ? -22.947 3.371 18.919 1.00 91.31 99 ASP A CA 1
ATOM 779 C C . ASP A 1 99 ? -22.221 3.070 17.601 1.00 91.31 99 ASP A C 1
ATOM 781 O O . ASP A 1 99 ? -21.990 3.963 16.784 1.00 91.31 99 ASP A O 1
ATOM 785 N N . ILE A 1 100 ? -21.930 1.791 17.355 1.00 89.69 100 ILE A N 1
ATOM 786 C CA . ILE A 1 100 ? -21.243 1.316 16.147 1.00 89.69 100 ILE A CA 1
ATOM 787 C C . ILE A 1 100 ? -21.954 1.713 14.844 1.00 89.69 100 ILE A C 1
ATOM 789 O O . ILE A 1 100 ? -21.308 1.870 13.811 1.00 89.69 100 ILE A O 1
ATOM 793 N N . LYS A 1 101 ? -23.280 1.916 14.870 1.00 90.69 101 LYS A N 1
ATOM 794 C CA . LYS A 1 101 ? -24.058 2.313 13.682 1.00 90.69 101 LYS A CA 1
ATOM 795 C C . LYS A 1 101 ? -23.714 3.714 13.191 1.00 90.69 101 LYS A C 1
ATOM 797 O O . LYS A 1 101 ? -24.019 4.055 12.053 1.00 90.69 101 LYS A O 1
ATOM 802 N N . SER A 1 102 ? -23.097 4.515 14.051 1.00 89.69 102 SER A N 1
ATOM 803 C CA . SER A 1 102 ? -22.687 5.880 13.755 1.00 89.69 102 SER A CA 1
ATOM 804 C C . SER A 1 102 ? -21.239 5.980 13.240 1.00 89.69 102 SER A C 1
ATOM 806 O O . SER A 1 102 ? -20.765 7.080 12.941 1.00 89.69 102 SER A O 1
ATOM 808 N N . ALA A 1 103 ? -20.546 4.840 13.101 1.00 91.31 103 ALA A N 1
ATOM 809 C CA . ALA A 1 103 ? -19.215 4.746 12.513 1.00 91.31 103 ALA A CA 1
ATOM 810 C C . ALA A 1 103 ? -19.185 5.261 11.068 1.00 91.31 103 ALA A C 1
ATOM 812 O O . ALA A 1 103 ? -20.098 5.007 10.280 1.00 91.31 103 ALA A O 1
ATOM 813 N N . ALA A 1 104 ? -18.088 5.919 10.692 1.00 90.44 104 ALA A N 1
ATOM 814 C CA . ALA A 1 104 ? -17.820 6.209 9.288 1.00 90.44 104 ALA A CA 1
ATOM 815 C C . ALA A 1 104 ? -17.588 4.904 8.504 1.00 90.44 104 ALA A C 1
ATOM 817 O O . ALA A 1 104 ? -17.018 3.939 9.024 1.00 90.44 104 ALA A O 1
ATOM 818 N N . ALA A 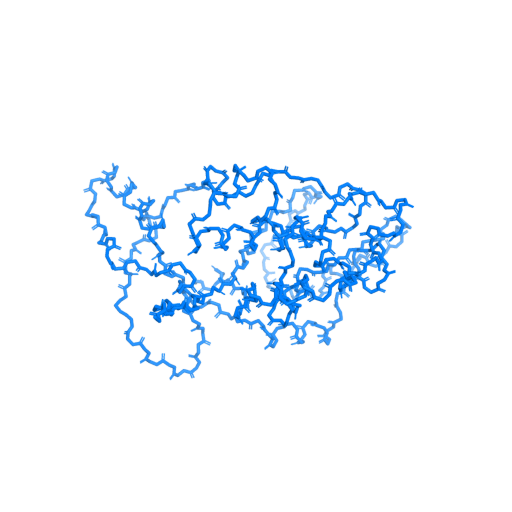1 105 ? -17.998 4.871 7.236 1.00 88.50 105 ALA A N 1
ATOM 819 C CA . ALA A 1 105 ? -17.618 3.780 6.349 1.00 88.50 105 ALA A CA 1
ATOM 820 C C . ALA A 1 105 ? -16.100 3.807 6.089 1.00 88.50 105 ALA A C 1
ATOM 822 O O . ALA A 1 105 ? -15.482 4.873 6.073 1.00 88.50 105 ALA A O 1
ATOM 823 N N . PHE A 1 106 ? -15.502 2.635 5.847 1.00 87.94 106 PHE A N 1
ATOM 824 C CA . PHE A 1 106 ? -14.097 2.554 5.441 1.00 87.94 106 PHE A CA 1
ATOM 825 C C . PHE A 1 106 ? -13.858 3.350 4.151 1.00 87.94 106 PHE A C 1
ATOM 827 O O . PHE A 1 106 ? -14.468 3.046 3.124 1.00 87.94 106 PHE A O 1
ATOM 834 N N . GLY A 1 107 ? -12.950 4.324 4.203 1.00 83.38 107 GLY A N 1
ATOM 835 C CA . GLY A 1 107 ? -12.643 5.251 3.113 1.00 83.38 107 GLY A CA 1
ATOM 836 C C . GLY A 1 107 ? -13.333 6.618 3.208 1.00 83.38 107 GLY A C 1
ATOM 837 O O . GLY A 1 107 ? -12.967 7.518 2.452 1.00 83.38 107 GLY A O 1
ATOM 838 N N . GLU A 1 108 ? -14.280 6.798 4.134 1.00 86.25 108 GLU A N 1
ATOM 839 C CA . GLU A 1 108 ? -15.048 8.036 4.354 1.00 86.25 108 GLU A CA 1
ATOM 840 C C . GLU A 1 108 ? -14.711 8.709 5.702 1.00 86.25 108 GLU A C 1
ATOM 842 O O . GLU A 1 108 ? -15.450 9.558 6.204 1.00 86.25 108 GLU A O 1
ATOM 847 N N . GLU A 1 109 ? -13.586 8.338 6.320 1.00 88.81 109 GLU A N 1
ATOM 848 C CA . GLU A 1 109 ? -13.206 8.801 7.659 1.00 88.81 109 GLU A CA 1
ATOM 849 C C . GLU A 1 109 ? -12.719 10.254 7.689 1.00 88.81 109 GLU A C 1
ATOM 851 O O . GLU A 1 109 ? -12.702 10.882 8.748 1.00 88.81 109 GLU A O 1
ATOM 856 N N . ILE A 1 110 ? -12.291 10.800 6.552 1.00 87.88 110 ILE A N 1
ATOM 857 C CA . ILE A 1 110 ? -11.548 12.060 6.515 1.00 87.88 110 ILE A CA 1
ATOM 858 C C . ILE A 1 110 ? -12.480 13.253 6.318 1.00 87.88 110 ILE A C 1
ATOM 860 O O . ILE A 1 110 ? -13.169 13.365 5.306 1.00 87.88 110 ILE A O 1
ATOM 864 N N . ILE A 1 111 ? -12.424 14.199 7.256 1.00 86.94 111 ILE A N 1
ATOM 865 C CA . ILE A 1 111 ? -12.983 15.543 7.103 1.00 86.94 111 ILE A CA 1
ATOM 866 C C . ILE A 1 111 ? -11.855 16.474 6.666 1.00 86.94 111 ILE A C 1
ATOM 868 O O . ILE A 1 111 ? -10.849 16.619 7.365 1.00 86.94 111 ILE A O 1
ATOM 872 N N . LEU A 1 112 ? -12.025 17.103 5.507 1.00 85.94 112 LEU A N 1
ATOM 873 C CA . LEU A 1 112 ? -11.037 18.005 4.926 1.00 85.94 112 LEU A CA 1
ATOM 874 C C . LEU A 1 112 ? -11.114 19.407 5.531 1.00 85.94 112 LEU A C 1
ATOM 876 O O . LEU A 1 112 ? -12.184 19.879 5.917 1.00 85.94 112 LEU A O 1
ATOM 880 N N . ASP A 1 113 ? -9.975 20.094 5.551 1.00 77.06 113 ASP A N 1
ATOM 881 C CA . ASP A 1 113 ? -9.892 21.520 5.864 1.00 77.06 113 ASP A CA 1
ATOM 882 C C . ASP A 1 113 ? -10.392 22.332 4.653 1.00 77.06 113 ASP A C 1
ATOM 884 O O . ASP A 1 113 ? -9.620 22.788 3.817 1.00 77.06 113 ASP A O 1
ATOM 888 N N . SER A 1 114 ? -11.713 22.407 4.460 1.00 63.50 114 SER A N 1
ATOM 889 C CA . SER A 1 114 ? -12.309 23.249 3.413 1.00 63.50 114 SER A CA 1
ATOM 890 C C . SER A 1 114 ? -12.682 24.609 3.991 1.00 63.50 114 SER A C 1
ATOM 892 O O . SER A 1 114 ? -13.442 24.683 4.959 1.00 63.50 114 SER A O 1
ATOM 894 N N . ALA A 1 115 ? -12.226 25.688 3.353 1.00 45.59 115 ALA A N 1
ATOM 895 C CA . ALA A 1 115 ? -12.808 27.011 3.537 1.00 45.59 115 ALA A CA 1
ATOM 896 C C . ALA A 1 115 ? -14.275 26.980 3.055 1.00 45.59 115 ALA A C 1
ATOM 898 O O . ALA A 1 115 ? -14.547 27.110 1.867 1.00 45.59 115 ALA A O 1
ATOM 899 N N . GLY A 1 116 ? -15.222 26.748 3.971 1.00 42.97 116 GLY A N 1
ATOM 900 C CA . GLY A 1 116 ? -16.646 27.023 3.742 1.00 42.97 116 GLY A CA 1
ATOM 901 C C . GLY A 1 116 ? -17.583 25.854 3.409 1.00 42.97 116 GLY A C 1
ATOM 902 O O . GLY A 1 116 ? -18.667 26.115 2.899 1.00 42.97 116 GLY A O 1
ATOM 903 N N . SER A 1 117 ? -17.255 24.590 3.710 1.00 39.25 117 SER A N 1
ATOM 904 C CA . SER A 1 117 ? -18.259 23.509 3.617 1.00 39.25 117 SER A CA 1
ATOM 905 C C . SER A 1 117 ? -18.842 23.160 4.987 1.00 39.25 117 SER A C 1
ATOM 907 O O . SER A 1 117 ? -18.297 22.358 5.746 1.00 39.25 117 SER A O 1
ATOM 909 N N . THR A 1 118 ? -19.981 23.777 5.296 1.00 39.19 118 THR A N 1
ATOM 910 C CA . THR A 1 118 ? -20.833 23.480 6.453 1.00 39.19 118 THR A CA 1
ATOM 911 C C . THR A 1 118 ? -21.646 22.215 6.179 1.00 39.19 118 THR A C 1
ATOM 913 O O . THR A 1 118 ? -22.860 22.269 6.008 1.00 39.19 118 THR A O 1
ATOM 916 N N . THR A 1 119 ? -20.998 21.053 6.104 1.00 39.47 119 THR A N 1
ATOM 917 C CA . THR A 1 119 ? -21.753 19.795 6.152 1.00 39.47 119 THR A CA 1
ATOM 918 C C . THR A 1 119 ? -21.855 19.380 7.612 1.00 39.47 119 THR A C 1
ATOM 920 O O . THR A 1 119 ? -20.867 18.956 8.210 1.00 39.47 119 THR A O 1
ATOM 923 N N . GLN A 1 120 ? -23.044 19.551 8.197 1.00 42.50 120 GLN A N 1
ATOM 924 C CA . GLN A 1 120 ? -23.377 19.018 9.515 1.00 42.50 120 GLN A CA 1
ATOM 925 C C . GLN A 1 120 ? -23.201 17.498 9.488 1.00 42.50 120 GLN A C 1
ATOM 927 O O . GLN A 1 120 ? -24.066 16.766 9.017 1.00 42.50 120 GLN A O 1
ATOM 932 N N . SER A 1 121 ? -22.063 17.008 9.967 1.00 47.78 121 SER A N 1
ATOM 933 C CA . SER A 1 121 ? -21.939 15.606 10.333 1.00 47.78 121 SER A CA 1
ATOM 934 C C . SER A 1 121 ? -22.230 15.476 11.814 1.00 47.78 121 SER A C 1
ATOM 936 O O . SER A 1 121 ? -21.635 16.217 12.592 1.00 47.78 121 SER A O 1
ATOM 938 N N . SER A 1 122 ? -23.104 14.535 12.182 1.00 48.50 122 SER A N 1
ATOM 939 C CA . SER A 1 122 ? -23.279 14.062 13.558 1.00 48.50 122 SER A CA 1
ATOM 940 C C . SER A 1 122 ? -21.902 13.850 14.175 1.00 48.50 122 SER A C 1
ATOM 942 O O . SER A 1 122 ? -21.164 12.946 13.762 1.00 48.50 122 SER A O 1
ATOM 944 N N . ASP A 1 123 ? -21.507 14.765 15.052 1.00 56.81 123 ASP A N 1
ATOM 945 C CA . ASP A 1 123 ? -20.123 14.837 15.466 1.00 56.81 123 ASP A CA 1
ATOM 946 C C . ASP A 1 123 ? -19.852 13.661 16.400 1.00 56.81 123 ASP A C 1
ATOM 948 O O . ASP A 1 123 ? -20.451 13.540 17.467 1.00 56.81 123 ASP A O 1
ATOM 952 N N . GLN A 1 124 ? -18.993 12.745 15.955 1.00 62.94 124 GLN A N 1
ATOM 953 C CA . GLN A 1 124 ? -18.471 11.684 16.803 1.00 62.94 124 GLN A CA 1
ATOM 954 C C . GLN A 1 124 ? -17.609 12.362 17.868 1.00 62.94 124 GLN A C 1
ATOM 956 O O . GLN A 1 124 ? -16.453 12.709 17.606 1.00 62.94 124 GLN A O 1
ATOM 961 N N . SER A 1 125 ? -18.198 12.631 19.032 1.00 65.62 125 SER A N 1
ATOM 962 C CA . SER A 1 125 ? -17.498 13.164 20.194 1.00 65.62 125 SER A CA 1
ATOM 963 C C . SER A 1 125 ? -17.064 12.000 21.075 1.00 65.62 125 SER A C 1
ATOM 965 O O . SER A 1 125 ? -17.891 11.330 21.694 1.00 65.62 125 SER A O 1
ATOM 967 N N . PHE A 1 126 ? -15.764 11.752 21.119 1.00 73.06 126 PHE A N 1
ATOM 968 C CA . PHE A 1 126 ? -15.140 10.841 22.064 1.00 73.06 126 PHE A CA 1
ATOM 969 C C . PHE A 1 126 ? -13.951 11.562 22.691 1.00 73.06 126 PHE A C 1
ATOM 971 O O . PHE A 1 126 ? -13.246 12.316 22.021 1.00 73.06 126 PHE A O 1
ATOM 978 N N . GLU A 1 127 ? -13.742 11.344 23.984 1.00 77.56 127 GLU A N 1
ATOM 979 C CA . GLU A 1 127 ? -12.621 11.949 24.701 1.00 77.56 127 GLU A CA 1
ATOM 980 C C . GLU A 1 127 ? -11.303 11.340 24.224 1.00 77.56 127 GLU A C 1
ATOM 982 O O . GLU A 1 127 ? -11.235 10.133 23.986 1.00 77.56 127 GLU A O 1
ATOM 987 N N . MET A 1 128 ? -10.227 12.123 24.143 1.00 76.50 128 MET A N 1
ATOM 988 C CA . MET A 1 128 ? -8.906 11.594 23.766 1.00 76.50 128 MET A CA 1
ATOM 989 C C . MET A 1 128 ? -8.468 10.447 24.697 1.00 76.50 128 MET A C 1
ATOM 991 O O . MET A 1 128 ? -7.899 9.452 24.250 1.00 76.50 128 MET A O 1
ATOM 995 N N . GLU A 1 129 ? -8.841 10.517 25.977 1.00 81.25 129 GLU A N 1
ATOM 996 C CA . GLU A 1 129 ? -8.624 9.453 26.963 1.00 81.25 129 GLU A CA 1
ATOM 997 C C . GLU A 1 129 ? -9.316 8.126 26.618 1.00 81.25 129 GLU A C 1
ATOM 999 O O . GLU A 1 129 ? -8.947 7.083 27.159 1.00 81.25 129 GLU A O 1
ATOM 1004 N N . SER A 1 130 ? -10.320 8.127 25.741 1.00 86.88 130 SER A N 1
ATOM 1005 C CA . SER A 1 130 ? -11.015 6.915 25.294 1.00 86.88 130 SER A CA 1
ATOM 1006 C C . SER A 1 130 ? -10.279 6.164 24.178 1.00 86.88 130 SER A C 1
ATOM 1008 O O . SER A 1 130 ? -10.610 5.010 23.909 1.00 86.88 130 SER A O 1
ATOM 1010 N N . LEU A 1 131 ? -9.233 6.752 23.583 1.00 89.69 131 LEU A N 1
ATOM 1011 C CA . LEU A 1 131 ? -8.418 6.081 22.571 1.00 89.69 131 LEU A CA 1
ATOM 1012 C C . LEU A 1 131 ? -7.555 4.966 23.184 1.00 89.69 131 LEU A C 1
ATOM 1014 O O . LEU A 1 131 ? -6.995 5.149 24.270 1.00 89.69 131 LEU A O 1
ATOM 1018 N N . PRO A 1 132 ? -7.408 3.804 22.523 1.00 90.88 132 PRO A N 1
ATOM 1019 C CA . PRO A 1 132 ? -6.482 2.767 22.972 1.00 90.88 132 PRO A CA 1
ATOM 1020 C C . PRO A 1 132 ? -5.045 3.310 23.017 1.00 90.88 132 PRO A C 1
ATOM 1022 O O . PRO A 1 132 ? -4.626 4.042 22.127 1.00 90.88 132 PRO A O 1
ATOM 1025 N N . SER A 1 133 ? -4.283 2.948 24.053 1.00 90.75 133 SER A N 1
ATOM 1026 C CA . SER A 1 133 ? -2.881 3.380 24.196 1.00 90.75 133 SER A CA 1
ATOM 1027 C C . SER A 1 133 ? -1.950 2.733 23.170 1.00 90.75 133 SER A C 1
ATOM 1029 O O . SER A 1 133 ? -0.906 3.289 22.849 1.00 90.75 133 SER A O 1
ATOM 1031 N N . VAL A 1 134 ? -2.322 1.553 22.667 1.00 91.69 134 VAL A N 1
ATOM 1032 C CA . VAL A 1 134 ? -1.595 0.796 21.647 1.00 91.69 134 VAL A CA 1
ATOM 1033 C C . VAL A 1 134 ? -2.607 0.152 20.711 1.00 91.69 134 VAL A C 1
ATOM 1035 O O . VAL A 1 134 ? -3.695 -0.251 21.121 1.00 91.69 134 VAL A O 1
ATOM 1038 N N . THR A 1 135 ? -2.255 0.050 19.437 1.00 91.69 135 THR A N 1
ATOM 1039 C CA . THR A 1 135 ? -3.033 -0.671 18.433 1.00 91.69 135 THR A CA 1
ATOM 1040 C C . THR A 1 135 ? -2.080 -1.369 17.477 1.00 91.69 135 THR A C 1
ATOM 1042 O O . THR A 1 135 ? -1.147 -0.745 16.980 1.00 91.69 135 THR A O 1
ATOM 1045 N N . ASP A 1 136 ? -2.338 -2.646 17.199 1.00 94.00 136 ASP A N 1
ATOM 1046 C CA . ASP A 1 136 ? -1.601 -3.420 16.204 1.00 94.00 136 ASP A CA 1
ATOM 1047 C C . ASP A 1 136 ? -2.514 -3.725 15.009 1.00 94.00 136 ASP A C 1
ATOM 1049 O O . ASP A 1 136 ? -3.569 -4.345 15.148 1.00 94.00 136 ASP A O 1
ATOM 1053 N N . ASN A 1 137 ? -2.129 -3.249 13.825 1.00 95.06 137 ASN A N 1
ATOM 1054 C CA . ASN A 1 137 ? -2.837 -3.552 12.581 1.00 95.06 137 ASN A CA 1
ATOM 1055 C C . ASN A 1 137 ? -2.286 -4.805 11.893 1.00 95.06 137 ASN A C 1
ATOM 1057 O O . ASN A 1 137 ? -2.964 -5.351 11.027 1.00 95.06 137 ASN A O 1
ATOM 1061 N N . SER A 1 138 ? -1.103 -5.290 12.281 1.00 95.12 138 SER A N 1
ATOM 1062 C CA . SER A 1 138 ? -0.462 -6.452 11.667 1.00 95.12 138 SER A CA 1
ATOM 1063 C C . SER A 1 138 ? -1.253 -7.744 11.872 1.00 95.12 138 SER A C 1
ATOM 1065 O O . SER A 1 138 ? -1.163 -8.650 11.046 1.00 95.12 138 SER A O 1
ATOM 1067 N N . VAL A 1 139 ? -2.091 -7.811 12.908 1.00 94.75 139 VAL A N 1
ATOM 1068 C CA . VAL A 1 139 ? -2.974 -8.954 13.192 1.00 94.75 139 VAL A CA 1
ATOM 1069 C C . VAL A 1 139 ? -4.198 -9.029 12.273 1.00 94.75 139 VAL A C 1
ATOM 1071 O O . VAL A 1 139 ? -4.838 -10.073 12.194 1.00 94.75 139 VAL A O 1
ATOM 1074 N N . LEU A 1 140 ? -4.533 -7.950 11.558 1.00 96.75 140 LEU A N 1
ATOM 1075 C CA . LEU A 1 140 ? -5.713 -7.901 10.693 1.00 96.75 140 LEU A CA 1
ATOM 1076 C C . LEU A 1 140 ? -5.501 -8.739 9.427 1.00 96.75 140 LEU A C 1
ATOM 1078 O O . LEU A 1 140 ? -4.418 -8.729 8.841 1.00 96.75 140 LEU A O 1
ATOM 1082 N N . SER A 1 141 ? -6.553 -9.405 8.944 1.00 97.81 141 SER A N 1
ATOM 1083 C CA . SER A 1 141 ? -6.528 -10.160 7.676 1.00 97.81 141 SER A CA 1
ATOM 1084 C C . SER A 1 141 ? -6.236 -9.272 6.463 1.00 97.81 141 SER A C 1
ATOM 1086 O O . SER A 1 141 ? -5.675 -9.720 5.467 1.00 97.81 141 SER A O 1
ATOM 1088 N N . SER A 1 142 ? -6.553 -7.982 6.563 1.00 97.19 142 SER A N 1
ATOM 1089 C CA . SER A 1 142 ? -6.221 -6.973 5.566 1.00 97.19 142 SER A CA 1
ATOM 1090 C C . SER A 1 142 ? -4.760 -6.519 5.626 1.00 97.19 142 SER A C 1
ATOM 1092 O O . SER A 1 142 ? -4.348 -5.740 4.781 1.00 97.19 142 SER A O 1
ATOM 1094 N N . PHE A 1 143 ? -3.949 -6.918 6.606 1.00 97.88 143 PHE A N 1
ATOM 1095 C CA . PHE A 1 143 ? -2.540 -6.527 6.641 1.00 97.88 143 PHE A CA 1
ATOM 1096 C C . PHE A 1 143 ? -1.689 -7.518 5.833 1.00 97.88 143 PHE A C 1
ATOM 1098 O O . PHE A 1 143 ? -1.638 -8.703 6.193 1.00 97.88 143 PHE A O 1
ATOM 1105 N N . PRO A 1 144 ? -1.018 -7.070 4.753 1.00 97.81 144 PRO A N 1
ATOM 1106 C CA . PRO A 1 144 ? -0.271 -7.971 3.888 1.00 97.81 144 PRO A CA 1
ATOM 1107 C C . PRO A 1 144 ? 0.926 -8.592 4.630 1.00 97.81 144 PRO A C 1
ATOM 1109 O O . PRO A 1 144 ? 1.485 -7.963 5.531 1.00 97.81 144 PRO A O 1
ATOM 1112 N N . PRO A 1 145 ? 1.359 -9.812 4.262 1.00 97.12 145 PRO A N 1
ATOM 1113 C CA . PRO A 1 145 ? 2.537 -10.437 4.858 1.00 97.12 145 PRO A CA 1
ATOM 1114 C C . PRO A 1 145 ? 3.793 -9.578 4.689 1.00 97.12 145 PRO A C 1
ATOM 1116 O O . PRO A 1 145 ? 3.918 -8.834 3.715 1.00 97.12 145 PRO A O 1
ATOM 1119 N N . ILE A 1 146 ? 4.752 -9.711 5.602 1.00 96.31 146 ILE A N 1
ATOM 1120 C CA . ILE A 1 146 ? 6.023 -8.987 5.504 1.00 96.31 146 ILE A CA 1
ATOM 1121 C C . ILE A 1 146 ? 6.800 -9.451 4.267 1.00 96.31 146 ILE A C 1
ATOM 1123 O O . ILE A 1 146 ? 6.891 -10.647 3.988 1.00 96.31 146 ILE A O 1
ATOM 1127 N N . ARG A 1 147 ? 7.359 -8.494 3.519 1.00 95.81 147 ARG A N 1
ATOM 1128 C CA . ARG A 1 147 ? 8.209 -8.734 2.343 1.00 95.81 147 ARG A CA 1
ATOM 1129 C C . ARG A 1 147 ? 9.440 -7.841 2.342 1.00 95.81 147 ARG A C 1
ATOM 1131 O O . ARG A 1 147 ? 9.483 -6.823 3.028 1.00 95.81 147 ARG A O 1
ATOM 1138 N N . SER A 1 148 ? 10.414 -8.237 1.527 1.00 96.44 148 SER A N 1
ATOM 1139 C CA . SER A 1 148 ? 11.671 -7.525 1.321 1.00 96.44 148 SER A CA 1
ATOM 1140 C C . SER A 1 148 ? 11.707 -6.837 -0.043 1.00 96.44 148 SER A C 1
ATOM 1142 O O . SER A 1 148 ? 11.310 -7.427 -1.049 1.00 96.44 148 SER A O 1
ATOM 1144 N N . GLN A 1 149 ? 12.244 -5.615 -0.075 1.00 95.12 149 GLN A N 1
ATOM 1145 C CA . GLN A 1 149 ? 12.609 -4.920 -1.316 1.00 95.12 149 GLN A CA 1
ATOM 1146 C C . GLN A 1 149 ? 13.921 -5.443 -1.934 1.00 95.12 149 GLN A C 1
ATOM 1148 O O . GLN A 1 149 ? 14.300 -5.055 -3.037 1.00 95.12 149 GLN A O 1
ATOM 1153 N N . GLY A 1 150 ? 14.647 -6.301 -1.214 1.00 96.81 150 GLY A N 1
ATOM 1154 C CA . GLY A 1 150 ? 15.964 -6.777 -1.622 1.00 96.81 150 GLY A CA 1
ATOM 1155 C C . GLY A 1 150 ? 16.928 -5.625 -1.925 1.00 96.81 150 GLY A C 1
ATOM 1156 O O . GLY A 1 150 ? 17.050 -4.693 -1.134 1.00 96.81 150 GLY A O 1
ATOM 1157 N N . SER A 1 151 ? 17.605 -5.694 -3.070 1.00 94.06 151 SER A N 1
ATOM 1158 C CA . SER A 1 151 ? 18.632 -4.732 -3.500 1.00 94.06 151 SER A CA 1
ATOM 1159 C C . SER A 1 151 ? 18.100 -3.558 -4.335 1.00 94.06 151 SER A C 1
ATOM 1161 O O . SER A 1 151 ? 18.872 -2.692 -4.747 1.00 94.06 151 SER A O 1
ATOM 1163 N N . LEU A 1 152 ? 16.788 -3.486 -4.582 1.00 93.50 152 LEU A N 1
ATOM 1164 C CA . LEU A 1 152 ? 16.179 -2.357 -5.288 1.00 93.50 152 LEU A CA 1
ATOM 1165 C C . LEU A 1 152 ? 15.895 -1.197 -4.335 1.00 93.50 152 LEU A C 1
ATOM 1167 O O . LEU A 1 152 ? 15.389 -1.400 -3.230 1.00 93.50 152 LEU A O 1
ATOM 1171 N N . SER A 1 153 ? 16.082 0.039 -4.793 1.00 93.06 153 SER A N 1
ATOM 1172 C CA . SER A 1 153 ? 15.793 1.264 -4.034 1.00 93.06 153 SER A CA 1
ATOM 1173 C C . SER A 1 153 ? 14.295 1.622 -4.016 1.00 93.06 153 SER A C 1
ATOM 1175 O O . SER A 1 153 ? 13.898 2.761 -4.243 1.00 93.06 153 SER A O 1
ATOM 1177 N N . SER A 1 154 ? 13.437 0.640 -3.730 1.00 94.44 154 SER A N 1
ATOM 1178 C CA . SER A 1 154 ? 11.975 0.711 -3.904 1.00 94.44 154 SER A CA 1
ATOM 1179 C C . SER A 1 154 ? 11.175 0.902 -2.603 1.00 94.44 154 SER A C 1
ATOM 1181 O O . SER A 1 154 ? 9.968 0.658 -2.573 1.00 94.44 154 SER A O 1
ATOM 1183 N N . CYS A 1 155 ? 11.818 1.372 -1.529 1.00 93.88 155 CYS A N 1
ATOM 1184 C CA . CYS A 1 155 ? 11.220 1.508 -0.191 1.00 93.88 155 CYS A CA 1
ATOM 1185 C C . CYS A 1 155 ? 9.898 2.298 -0.179 1.00 93.88 155 CYS A C 1
ATOM 1187 O O . CYS A 1 155 ? 8.907 1.833 0.384 1.00 93.88 155 CYS A O 1
ATOM 1189 N N . ALA A 1 156 ? 9.841 3.453 -0.852 1.00 93.19 156 ALA A N 1
ATOM 1190 C CA . ALA A 1 156 ? 8.628 4.270 -0.931 1.00 93.19 156 ALA A CA 1
ATOM 1191 C C . ALA A 1 156 ? 7.484 3.540 -1.651 1.00 93.19 156 ALA A C 1
ATOM 1193 O O . ALA A 1 156 ? 6.333 3.594 -1.219 1.00 93.19 156 ALA A O 1
ATOM 1194 N N . SER A 1 157 ? 7.802 2.795 -2.710 1.00 95.56 157 SER A N 1
ATOM 1195 C CA . SER A 1 157 ? 6.824 1.982 -3.435 1.00 95.56 157 SER A CA 1
ATOM 1196 C C . SER A 1 157 ? 6.309 0.807 -2.596 1.00 95.56 157 SER A C 1
ATOM 1198 O O . SER A 1 157 ? 5.124 0.481 -2.670 1.00 95.56 157 SER A O 1
ATOM 1200 N N . PHE A 1 158 ? 7.142 0.214 -1.735 1.00 97.06 158 PHE A N 1
ATOM 1201 C CA . PHE A 1 158 ? 6.683 -0.764 -0.742 1.00 97.06 158 PHE A CA 1
ATOM 1202 C C . PHE A 1 158 ? 5.755 -0.147 0.297 1.00 97.06 158 PHE A C 1
ATOM 1204 O O . PHE A 1 158 ? 4.677 -0.683 0.543 1.00 97.06 158 PHE A O 1
ATOM 1211 N N . ALA A 1 159 ? 6.156 0.972 0.899 1.00 95.81 159 ALA A N 1
ATOM 1212 C CA . ALA A 1 159 ? 5.359 1.633 1.925 1.00 95.81 159 ALA A CA 1
ATOM 1213 C C . ALA A 1 159 ? 3.968 2.004 1.389 1.00 95.81 159 ALA A C 1
ATOM 1215 O O . ALA A 1 159 ? 2.953 1.654 1.993 1.00 95.81 159 ALA A O 1
ATOM 1216 N N . VAL A 1 160 ? 3.926 2.645 0.218 1.00 96.00 160 VAL A N 1
ATOM 1217 C CA . VAL A 1 160 ? 2.688 3.183 -0.348 1.00 96.00 160 VAL A CA 1
ATOM 1218 C C . VAL A 1 160 ? 1.858 2.104 -1.045 1.00 96.00 160 VAL A C 1
ATOM 1220 O O . VAL A 1 160 ? 0.705 1.895 -0.675 1.00 96.00 160 VAL A O 1
ATOM 1223 N N . ALA A 1 161 ? 2.401 1.402 -2.044 1.00 97.19 161 ALA A N 1
ATOM 1224 C CA . ALA A 1 161 ? 1.612 0.446 -2.823 1.00 97.19 161 ALA A CA 1
ATOM 1225 C C . ALA A 1 161 ? 1.455 -0.892 -2.090 1.00 97.19 161 ALA A C 1
ATOM 1227 O O . ALA A 1 161 ? 0.339 -1.367 -1.893 1.00 97.19 161 ALA A O 1
ATOM 1228 N N . TYR A 1 162 ? 2.554 -1.507 -1.649 1.00 98.12 162 TYR A N 1
ATOM 1229 C CA . TYR A 1 162 ? 2.462 -2.844 -1.066 1.00 98.12 162 TYR A CA 1
ATOM 1230 C C . TYR A 1 162 ? 1.778 -2.841 0.301 1.00 98.12 162 TYR A C 1
ATOM 1232 O O . TYR A 1 162 ? 0.818 -3.581 0.476 1.00 98.12 162 TYR A O 1
ATOM 1240 N N . TYR A 1 163 ? 2.221 -2.021 1.254 1.00 98.00 163 TYR A N 1
ATOM 1241 C CA . TYR A 1 163 ? 1.662 -2.042 2.607 1.00 98.00 163 TYR A CA 1
ATOM 1242 C C . TYR A 1 163 ? 0.365 -1.251 2.700 1.00 98.00 163 TYR A C 1
ATOM 1244 O O . TYR A 1 163 ? -0.687 -1.821 2.985 1.00 98.00 163 TYR A O 1
ATOM 1252 N N . GLN A 1 164 ? 0.412 0.052 2.443 1.00 96.44 164 GLN A N 1
ATOM 1253 C CA . GLN A 1 164 ? -0.723 0.917 2.729 1.00 96.44 164 GLN A CA 1
ATOM 1254 C C . GLN A 1 164 ? -1.891 0.689 1.765 1.00 96.44 164 GLN A C 1
ATOM 1256 O O . GLN A 1 164 ? -3.010 0.448 2.217 1.00 96.44 164 GLN A O 1
ATOM 1261 N N . MET A 1 165 ? -1.648 0.719 0.449 1.00 96.62 165 MET A N 1
ATOM 1262 C CA . MET A 1 165 ? -2.693 0.531 -0.561 1.00 96.62 165 MET A CA 1
ATOM 1263 C C . MET A 1 165 ? -3.375 -0.826 -0.435 1.00 96.62 165 MET A C 1
ATOM 1265 O O . MET A 1 165 ? -4.609 -0.890 -0.437 1.00 96.62 165 MET A O 1
ATOM 1269 N N . THR A 1 166 ? -2.594 -1.894 -0.263 1.00 98.12 166 THR A N 1
ATOM 1270 C CA . THR A 1 166 ? -3.145 -3.237 -0.046 1.00 98.12 166 THR A CA 1
ATOM 1271 C C . THR A 1 166 ? -3.969 -3.275 1.230 1.00 98.12 166 THR A C 1
ATOM 1273 O O . THR A 1 166 ? -5.093 -3.769 1.204 1.00 98.12 166 THR A O 1
ATOM 1276 N N . HIS A 1 167 ? -3.454 -2.704 2.322 1.00 97.44 167 HIS A N 1
ATOM 1277 C CA . HIS A 1 167 ? -4.129 -2.746 3.610 1.00 97.44 167 HIS A CA 1
ATOM 1278 C C . HIS A 1 167 ? -5.484 -2.045 3.600 1.00 97.44 167 HIS A C 1
ATOM 1280 O O . HIS A 1 167 ? -6.506 -2.646 3.934 1.00 97.44 167 HIS A O 1
ATOM 1286 N N . MET A 1 168 ? -5.520 -0.796 3.147 1.00 94.75 168 MET A N 1
ATOM 1287 C CA . MET A 1 168 ? -6.757 -0.015 3.113 1.00 94.75 168 MET A CA 1
ATOM 1288 C C . MET A 1 168 ? -7.760 -0.578 2.103 1.00 94.75 168 MET A C 1
ATOM 1290 O O . MET A 1 168 ? -8.955 -0.623 2.387 1.00 94.75 168 MET A O 1
ATOM 1294 N N . THR A 1 169 ? -7.295 -1.056 0.941 1.00 95.19 169 THR A N 1
ATOM 1295 C CA . THR A 1 169 ? -8.184 -1.700 -0.040 1.00 95.19 169 THR A CA 1
ATOM 1296 C C . THR A 1 169 ? -8.747 -3.001 0.513 1.00 95.19 169 THR A C 1
ATOM 1298 O O . THR A 1 169 ? -9.937 -3.271 0.347 1.00 95.19 169 THR A O 1
ATOM 1301 N N . GLY A 1 170 ? -7.919 -3.783 1.209 1.00 95.69 170 GLY A N 1
ATOM 1302 C CA . GLY A 1 170 ? -8.351 -5.003 1.869 1.00 95.69 170 GLY A CA 1
ATOM 1303 C C . GLY A 1 170 ? -9.388 -4.732 2.952 1.00 95.69 170 GLY A C 1
ATOM 1304 O O . GLY A 1 170 ? -10.413 -5.405 2.970 1.00 95.69 170 GLY A O 1
ATOM 1305 N N . MET A 1 171 ? -9.206 -3.691 3.770 1.00 94.25 171 MET A N 1
ATOM 1306 C CA . MET A 1 171 ? -10.224 -3.261 4.738 1.00 94.25 171 MET A CA 1
ATOM 1307 C C . MET A 1 171 ? -11.533 -2.855 4.052 1.00 94.25 171 MET A C 1
ATOM 1309 O O . MET A 1 171 ? -12.592 -3.384 4.377 1.00 94.25 171 MET A O 1
ATOM 1313 N N . ALA A 1 172 ? -11.471 -1.976 3.049 1.00 91.38 172 ALA A N 1
ATOM 1314 C CA . ALA A 1 172 ? -12.664 -1.458 2.379 1.00 91.38 172 ALA A CA 1
ATOM 1315 C C . ALA A 1 172 ? -13.454 -2.531 1.605 1.00 91.38 172 ALA A C 1
ATOM 1317 O O . ALA A 1 172 ? -14.676 -2.421 1.442 1.00 91.38 172 ALA A O 1
ATOM 1318 N N . ARG A 1 173 ? -12.763 -3.566 1.107 1.00 92.31 173 ARG A N 1
ATOM 1319 C CA . ARG A 1 173 ? -13.350 -4.662 0.320 1.00 92.31 173 ARG A CA 1
ATOM 1320 C C . ARG A 1 173 ? -13.566 -5.953 1.113 1.00 92.31 173 ARG A C 1
ATOM 1322 O O . ARG A 1 173 ? -14.091 -6.906 0.543 1.00 92.31 173 ARG A O 1
ATOM 1329 N N . GLY A 1 174 ? -13.184 -5.994 2.391 1.00 94.00 174 GLY A N 1
ATOM 1330 C CA . GLY A 1 174 ? -13.250 -7.203 3.215 1.00 94.00 174 GLY A CA 1
ATOM 1331 C C . GLY A 1 174 ? -12.357 -8.334 2.697 1.00 94.00 174 GLY A C 1
ATOM 1332 O O . GLY A 1 174 ? -12.740 -9.499 2.753 1.00 94.00 174 GLY A O 1
ATOM 1333 N N . TRP A 1 175 ? -11.200 -8.006 2.119 1.00 96.44 175 TRP A N 1
ATOM 1334 C CA . TRP A 1 175 ? -10.257 -9.008 1.631 1.00 96.44 175 TRP A CA 1
ATOM 1335 C C . TRP A 1 175 ? -9.364 -9.522 2.752 1.00 96.44 175 TRP A C 1
ATOM 1337 O O . TRP A 1 175 ? -8.742 -8.740 3.470 1.00 96.44 175 TRP A O 1
ATOM 1347 N N . ASP A 1 176 ? -9.220 -10.844 2.814 1.00 97.75 176 ASP A N 1
ATOM 1348 C CA . ASP A 1 176 ? -8.089 -11.473 3.483 1.00 97.75 176 ASP A CA 1
ATOM 1349 C C . ASP A 1 176 ? -6.893 -11.449 2.528 1.00 97.75 176 ASP A C 1
ATOM 1351 O O . ASP A 1 176 ? -6.820 -12.243 1.589 1.00 97.75 176 ASP A O 1
ATOM 1355 N N . VAL A 1 177 ? -6.014 -10.463 2.711 1.00 97.75 177 VAL A N 1
ATOM 1356 C CA . VAL A 1 177 ? -4.760 -10.350 1.955 1.00 97.75 177 VAL A CA 1
ATOM 1357 C C . VAL A 1 177 ? -3.606 -11.032 2.681 1.00 97.75 177 VAL A C 1
ATOM 1359 O O . VAL A 1 177 ? -2.598 -11.349 2.057 1.00 97.75 177 VAL A O 1
ATOM 1362 N N . LYS A 1 178 ? -3.734 -11.280 3.988 1.00 97.38 178 LYS A N 1
ATOM 1363 C CA . LYS A 1 178 ? -2.746 -12.015 4.774 1.00 97.38 178 LYS A CA 1
ATOM 1364 C C . LYS A 1 178 ? -2.631 -13.452 4.264 1.00 97.38 178 LYS A C 1
ATOM 1366 O O . LYS A 1 178 ? -1.517 -13.929 4.071 1.00 97.38 178 LYS A O 1
ATOM 1371 N N . ASN A 1 179 ? -3.765 -14.084 3.961 1.00 97.06 179 ASN A N 1
ATOM 1372 C CA . ASN A 1 179 ? -3.852 -15.468 3.490 1.00 97.06 179 ASN A CA 1
ATOM 1373 C C . ASN A 1 179 ? -4.176 -15.571 1.985 1.00 97.06 179 ASN A C 1
ATOM 1375 O O . ASN A 1 179 ? -4.980 -16.399 1.564 1.00 97.06 179 ASN A O 1
ATOM 1379 N N . ASP A 1 180 ? -3.560 -14.719 1.166 1.00 96.62 180 ASP A N 1
ATOM 1380 C CA . ASP A 1 180 ? -3.752 -14.659 -0.292 1.00 96.62 180 ASP A CA 1
ATOM 1381 C C . ASP A 1 180 ? -2.517 -15.232 -1.023 1.00 96.62 180 ASP A C 1
ATOM 1383 O O . ASP A 1 180 ? -1.650 -14.476 -1.441 1.00 96.62 180 ASP A O 1
ATOM 1387 N N . PRO A 1 181 ? -2.327 -16.553 -1.147 1.00 94.44 181 PRO A N 1
ATOM 1388 C CA . PRO A 1 181 ? -1.061 -17.113 -1.639 1.00 94.44 181 PRO A CA 1
ATOM 1389 C C . PRO A 1 181 ? -0.777 -16.815 -3.119 1.00 94.44 181 PRO A C 1
ATOM 1391 O O . PRO A 1 181 ? 0.371 -16.900 -3.544 1.00 94.44 181 PRO A O 1
ATOM 1394 N N . ASP A 1 182 ? -1.799 -16.468 -3.906 1.00 95.88 182 ASP A N 1
ATOM 1395 C CA . ASP A 1 182 ? -1.665 -16.219 -5.345 1.00 95.88 182 ASP A CA 1
ATOM 1396 C C . ASP A 1 182 ? -1.371 -14.754 -5.691 1.00 95.88 182 ASP A C 1
ATOM 1398 O O . ASP A 1 182 ? -1.273 -14.413 -6.870 1.00 95.88 182 ASP A O 1
ATOM 1402 N N . ASP A 1 183 ? -1.248 -13.894 -4.675 1.00 97.69 183 ASP A N 1
ATOM 1403 C CA . ASP A 1 183 ? -0.952 -12.473 -4.828 1.00 97.69 183 ASP A CA 1
ATOM 1404 C C . ASP A 1 183 ? -1.964 -11.681 -5.670 1.00 97.69 183 ASP A C 1
ATOM 1406 O O . ASP A 1 183 ? -1.668 -10.585 -6.161 1.00 97.69 183 ASP A O 1
ATOM 1410 N N . SER A 1 184 ? -3.190 -12.195 -5.804 1.00 97.62 184 SER A N 1
ATOM 1411 C CA . SER A 1 184 ? -4.262 -11.546 -6.560 1.00 97.62 184 SER A CA 1
ATOM 1412 C C . SER A 1 184 ? -4.845 -10.316 -5.870 1.00 97.62 184 SER A C 1
ATOM 1414 O O . SER A 1 184 ? -5.567 -9.549 -6.510 1.00 97.62 184 SER A O 1
ATOM 1416 N N . ARG A 1 185 ? -4.548 -10.100 -4.582 1.00 98.00 185 ARG A N 1
ATOM 1417 C CA . ARG A 1 185 ? -5.114 -9.003 -3.779 1.00 98.00 185 ARG A CA 1
ATOM 1418 C C . ARG A 1 185 ? -4.067 -8.115 -3.117 1.00 98.00 185 ARG A C 1
ATOM 1420 O O . ARG A 1 185 ? -4.429 -7.259 -2.314 1.00 98.00 185 ARG A O 1
ATOM 1427 N N . LYS A 1 186 ? -2.787 -8.282 -3.457 1.00 98.50 186 LYS A N 1
ATOM 1428 C CA . LYS A 1 186 ? -1.689 -7.422 -2.988 1.00 98.50 186 LYS A CA 1
ATOM 1429 C C . LYS A 1 186 ? -1.165 -6.588 -4.133 1.00 98.50 186 LYS A C 1
ATOM 1431 O O . LYS A 1 186 ? -0.950 -7.119 -5.217 1.00 98.50 186 LYS A O 1
ATOM 1436 N N . PHE A 1 187 ? -0.940 -5.303 -3.907 1.00 98.56 187 PHE A N 1
ATOM 1437 C CA . PHE A 1 187 ? -0.471 -4.410 -4.960 1.00 98.56 187 PHE A CA 1
ATOM 1438 C C . PHE A 1 187 ? 1.037 -4.491 -5.163 1.00 98.56 187 PHE A C 1
ATOM 1440 O O . PHE A 1 187 ? 1.803 -4.679 -4.218 1.00 98.56 187 PHE A O 1
ATOM 1447 N N . SER A 1 188 ? 1.454 -4.353 -6.420 1.00 98.25 188 SER A N 1
ATOM 1448 C CA . SER A 1 188 ? 2.840 -4.503 -6.841 1.00 98.25 188 SER A CA 1
ATOM 1449 C C . SER A 1 188 ? 3.666 -3.251 -6.533 1.00 98.25 188 SER A C 1
ATOM 1451 O O . SER A 1 188 ? 3.428 -2.199 -7.135 1.00 98.25 188 SER A O 1
ATOM 1453 N N . PRO A 1 189 ? 4.706 -3.344 -5.680 1.00 97.38 189 PRO A N 1
ATOM 1454 C CA . PRO A 1 189 ? 5.675 -2.265 -5.564 1.00 97.38 189 PRO A CA 1
ATOM 1455 C C . PRO A 1 189 ? 6.428 -2.037 -6.880 1.00 97.38 189 PRO A C 1
ATOM 1457 O O . PRO A 1 189 ? 6.809 -0.906 -7.147 1.00 97.38 189 PRO A O 1
ATOM 1460 N N . LYS A 1 190 ? 6.585 -3.055 -7.743 1.00 97.19 190 LYS A N 1
ATOM 1461 C CA . LYS A 1 190 ? 7.231 -2.909 -9.061 1.00 97.19 190 LYS A CA 1
ATOM 1462 C C . LYS A 1 190 ? 6.449 -1.959 -9.964 1.00 97.19 190 LYS A C 1
ATOM 1464 O O . LYS A 1 190 ? 7.044 -1.147 -10.661 1.00 97.19 190 LYS A O 1
ATOM 1469 N N . TRP A 1 191 ? 5.116 -2.040 -9.930 1.00 97.12 191 TRP A N 1
ATOM 1470 C CA . TRP A 1 191 ? 4.242 -1.132 -10.678 1.00 97.12 191 TRP A CA 1
ATOM 1471 C C . TRP A 1 191 ? 4.469 0.320 -10.252 1.00 97.12 191 TRP A C 1
ATOM 1473 O O . TRP A 1 191 ? 4.733 1.180 -11.088 1.00 97.12 191 TRP A O 1
ATOM 1483 N N . ALA A 1 192 ? 4.415 0.581 -8.943 1.00 95.56 192 ALA A N 1
ATOM 1484 C CA . ALA A 1 192 ? 4.647 1.916 -8.399 1.00 95.56 192 ALA A CA 1
ATOM 1485 C C . ALA A 1 192 ? 6.074 2.420 -8.638 1.00 95.56 192 ALA A C 1
ATOM 1487 O O . ALA A 1 192 ? 6.263 3.597 -8.950 1.00 95.56 192 ALA A O 1
ATOM 1488 N N . TYR A 1 193 ? 7.053 1.523 -8.549 1.00 95.44 193 TYR A N 1
ATOM 1489 C CA . TYR A 1 193 ? 8.459 1.856 -8.668 1.00 95.44 193 TYR A CA 1
ATOM 1490 C C . TYR A 1 193 ? 8.835 2.191 -10.109 1.00 95.44 193 TYR A C 1
ATOM 1492 O O . TYR A 1 193 ? 9.239 3.320 -10.379 1.00 95.44 193 TYR A O 1
ATOM 1500 N N . ASN A 1 194 ? 8.618 1.266 -11.045 1.00 95.12 194 ASN A N 1
ATOM 1501 C CA . ASN A 1 194 ? 9.092 1.381 -12.427 1.00 95.12 194 ASN A CA 1
ATOM 1502 C C . ASN A 1 194 ? 8.397 2.509 -13.201 1.00 95.12 194 ASN A C 1
ATOM 1504 O O . ASN A 1 194 ? 8.965 3.050 -14.142 1.00 95.12 194 ASN A O 1
ATOM 1508 N N . LEU A 1 195 ? 7.177 2.893 -12.805 1.00 92.44 195 LEU A N 1
ATOM 1509 C CA . LEU A 1 195 ? 6.481 4.032 -13.412 1.00 92.44 195 LEU A CA 1
ATOM 1510 C C . LEU A 1 195 ? 7.023 5.391 -12.958 1.00 92.44 195 LEU A C 1
ATOM 1512 O O . LEU A 1 195 ? 6.799 6.384 -13.644 1.00 92.44 195 LEU A O 1
ATOM 1516 N N . ASN A 1 196 ? 7.715 5.453 -11.819 1.00 88.81 196 ASN A N 1
ATOM 1517 C CA . ASN A 1 196 ? 8.117 6.716 -11.195 1.00 88.81 196 ASN A CA 1
ATOM 1518 C C . ASN A 1 196 ? 9.630 6.832 -10.950 1.00 88.81 196 ASN A C 1
ATOM 1520 O O . ASN A 1 196 ? 10.090 7.850 -10.442 1.00 88.81 196 ASN A O 1
ATOM 1524 N N . ASN A 1 197 ? 10.431 5.798 -11.224 1.00 88.44 197 ASN A N 1
ATOM 1525 C CA . ASN A 1 197 ? 11.862 5.783 -10.888 1.00 88.44 197 ASN A CA 1
ATOM 1526 C C . ASN A 1 197 ? 12.732 6.531 -11.905 1.00 88.44 197 ASN A C 1
ATOM 1528 O O . ASN A 1 197 ? 13.932 6.676 -11.692 1.00 88.44 197 ASN A O 1
ATOM 1532 N N . GLY A 1 198 ? 12.134 7.018 -12.996 1.00 85.88 198 GLY A N 1
ATOM 1533 C CA . GLY A 1 198 ? 12.853 7.716 -14.058 1.00 85.88 198 GLY A CA 1
ATOM 1534 C C . GLY A 1 198 ? 13.793 6.809 -14.853 1.00 85.88 198 GLY A C 1
ATOM 1535 O O . GLY A 1 198 ? 14.698 7.322 -15.495 1.00 85.88 198 GLY A O 1
ATOM 1536 N N . GLY A 1 199 ? 13.596 5.486 -14.807 1.00 87.50 199 GLY A N 1
ATOM 1537 C CA . GLY A 1 199 ? 14.455 4.529 -15.504 1.00 87.50 199 GLY A CA 1
ATOM 1538 C C . GLY A 1 199 ? 15.771 4.222 -14.786 1.00 87.50 199 GLY A C 1
ATOM 1539 O O . GLY A 1 199 ? 16.702 3.741 -15.419 1.00 87.50 199 GLY A O 1
ATOM 1540 N N . GLU A 1 200 ? 15.865 4.480 -13.481 1.00 87.62 200 GLU A N 1
ATOM 1541 C CA . GLU A 1 200 ? 17.067 4.219 -12.681 1.00 87.62 200 GLU A CA 1
ATOM 1542 C C . GLU A 1 200 ? 16.728 3.432 -11.406 1.00 87.62 200 GLU A C 1
ATOM 1544 O O . GLU A 1 200 ? 15.654 3.599 -10.821 1.00 87.62 200 GLU A O 1
ATOM 1549 N N . ASN A 1 201 ? 17.660 2.601 -10.924 1.00 87.31 201 ASN A N 1
ATOM 1550 C CA . ASN A 1 201 ? 17.559 1.997 -9.592 1.00 87.31 201 ASN A CA 1
ATOM 1551 C C . ASN A 1 201 ? 17.972 3.010 -8.510 1.00 87.31 201 ASN A C 1
ATOM 1553 O O . ASN A 1 201 ? 19.061 2.928 -7.945 1.00 87.31 201 ASN A O 1
ATOM 1557 N N . ARG A 1 202 ? 17.108 3.995 -8.255 1.00 86.19 202 ARG A N 1
ATOM 1558 C CA . ARG A 1 202 ? 17.291 5.015 -7.214 1.00 86.19 202 ARG A CA 1
ATOM 1559 C C . ARG A 1 202 ? 16.077 5.127 -6.307 1.00 86.19 202 ARG A C 1
ATOM 1561 O O . ARG A 1 202 ? 14.993 4.648 -6.644 1.00 86.19 202 ARG A O 1
ATOM 1568 N N . GLY A 1 203 ? 16.271 5.745 -5.145 1.00 84.00 203 GLY A N 1
ATOM 1569 C CA . GLY A 1 203 ? 15.188 6.006 -4.205 1.00 84.00 203 GLY A CA 1
ATOM 1570 C C . GLY A 1 203 ? 14.115 6.930 -4.787 1.00 84.00 203 GLY A C 1
ATOM 1571 O O . GLY A 1 203 ? 14.350 7.677 -5.736 1.00 84.00 203 GLY A O 1
ATOM 1572 N N . GLN A 1 204 ? 12.940 6.897 -4.168 1.00 83.62 204 GLN A N 1
ATOM 1573 C CA . GLN A 1 204 ? 11.817 7.781 -4.466 1.00 83.62 204 GLN A CA 1
ATOM 1574 C C . GLN A 1 204 ? 11.364 8.471 -3.185 1.00 83.62 204 GLN A C 1
ATOM 1576 O O . GLN A 1 204 ? 11.334 7.853 -2.119 1.00 83.62 204 GLN A O 1
ATOM 1581 N N . TYR A 1 205 ? 10.962 9.733 -3.292 1.00 84.81 205 TYR A N 1
ATOM 1582 C CA . TYR A 1 205 ? 10.200 10.382 -2.239 1.00 84.81 205 TYR A CA 1
ATOM 1583 C C . TYR A 1 205 ? 8.791 9.822 -2.192 1.00 84.81 205 TYR A C 1
ATOM 1585 O O . TYR A 1 205 ? 8.162 9.530 -3.209 1.00 84.81 205 TYR A O 1
ATOM 1593 N N . TRP A 1 206 ? 8.270 9.736 -0.975 1.00 81.38 206 TRP A N 1
ATOM 1594 C CA . TRP A 1 206 ? 6.949 9.195 -0.701 1.00 81.38 206 TRP A CA 1
ATOM 1595 C C . TRP A 1 206 ? 5.790 9.846 -1.488 1.00 81.38 206 TRP A C 1
ATOM 1597 O O . TRP A 1 206 ? 4.857 9.101 -1.780 1.00 81.38 206 TRP A O 1
ATOM 1607 N N . PRO A 1 207 ? 5.790 11.139 -1.908 1.00 85.81 207 PRO A N 1
ATOM 1608 C CA . PRO A 1 207 ? 4.694 11.681 -2.714 1.00 85.81 207 PRO A CA 1
ATOM 1609 C C . PRO A 1 207 ? 4.638 11.092 -4.128 1.00 85.81 207 PRO A C 1
ATOM 1611 O O . PRO A 1 207 ? 3.570 11.054 -4.729 1.00 85.81 207 PRO A O 1
ATOM 1614 N N . GLN A 1 208 ? 5.761 10.613 -4.673 1.00 87.88 208 GLN A N 1
ATOM 1615 C CA . GLN A 1 208 ? 5.846 10.205 -6.078 1.00 87.88 208 GLN A CA 1
ATOM 1616 C C . GLN A 1 208 ? 4.937 9.002 -6.402 1.00 87.88 208 GLN A C 1
ATOM 1618 O O . GLN A 1 208 ? 4.153 9.108 -7.348 1.00 87.88 208 GLN A O 1
ATOM 1623 N N . PRO A 1 209 ? 4.919 7.902 -5.613 1.00 90.50 209 PRO A N 1
ATOM 1624 C CA . PRO A 1 209 ? 3.906 6.860 -5.781 1.00 90.50 209 PRO A CA 1
ATOM 1625 C C . PRO A 1 209 ? 2.469 7.399 -5.717 1.00 90.50 209 PRO A C 1
ATOM 1627 O O . PRO A 1 209 ? 1.628 7.008 -6.527 1.00 90.50 209 PRO A O 1
ATOM 1630 N N . TYR A 1 210 ? 2.181 8.333 -4.807 1.00 91.25 210 TYR A N 1
ATOM 1631 C CA . TYR A 1 210 ? 0.845 8.914 -4.671 1.00 91.25 210 TYR A CA 1
ATOM 1632 C C . TYR A 1 210 ? 0.419 9.795 -5.842 1.00 91.25 210 TYR A C 1
ATOM 1634 O O . TYR A 1 210 ? -0.768 9.854 -6.128 1.00 91.25 210 TYR A O 1
ATOM 1642 N N . GLU A 1 211 ? 1.335 10.439 -6.564 1.00 87.81 211 GLU A N 1
ATOM 1643 C CA . GLU A 1 211 ? 0.980 11.194 -7.775 1.00 87.81 211 GLU A CA 1
ATOM 1644 C C . GLU A 1 211 ? 0.507 10.283 -8.923 1.00 87.81 211 GLU A C 1
ATOM 1646 O O . GLU A 1 211 ? -0.211 10.727 -9.830 1.00 87.81 211 GLU A O 1
ATOM 1651 N N . MET A 1 212 ? 0.927 9.015 -8.901 1.00 90.81 212 MET A N 1
ATOM 1652 C CA . MET A 1 212 ? 0.648 8.018 -9.932 1.00 90.81 212 MET A CA 1
ATOM 1653 C C . MET A 1 212 ? -0.652 7.252 -9.652 1.00 90.81 212 MET A C 1
ATOM 1655 O O . MET A 1 212 ? -1.466 7.067 -10.563 1.00 90.81 212 MET A O 1
ATOM 1659 N N . LEU A 1 213 ? -0.889 6.851 -8.399 1.00 94.81 213 LEU A N 1
ATOM 1660 C CA . LEU A 1 213 ? -2.023 5.998 -8.017 1.00 94.81 213 LEU A CA 1
ATOM 1661 C C . LEU A 1 213 ? -3.419 6.552 -8.396 1.00 94.81 213 LEU A C 1
ATOM 1663 O O . LEU A 1 213 ? -4.249 5.762 -8.849 1.00 94.81 213 LEU A O 1
ATOM 1667 N N . PRO A 1 214 ? -3.722 7.862 -8.296 1.00 92.50 214 PRO A N 1
ATOM 1668 C CA . PRO A 1 214 ? -4.997 8.419 -8.751 1.00 92.50 214 PRO A CA 1
ATOM 1669 C C . PRO A 1 214 ? -5.172 8.388 -10.270 1.00 92.50 214 PRO A C 1
ATOM 1671 O O . PRO A 1 214 ? -6.293 8.458 -10.763 1.00 92.50 214 PRO A O 1
ATOM 1674 N N . LYS A 1 215 ? -4.080 8.304 -11.037 1.00 92.38 215 LYS A N 1
ATOM 1675 C CA . LYS A 1 215 ? -4.109 8.343 -12.507 1.00 92.38 215 LYS A CA 1
ATOM 1676 C C . LYS A 1 215 ? -4.179 6.946 -13.104 1.00 92.38 215 LYS A C 1
ATOM 1678 O O . LYS A 1 215 ? -4.990 6.703 -13.994 1.00 92.38 215 LYS A O 1
ATOM 1683 N N . HIS A 1 216 ? -3.369 6.026 -12.587 1.00 94.62 216 HIS A N 1
ATOM 1684 C CA . HIS A 1 216 ? -3.175 4.701 -13.181 1.00 94.62 216 HIS A CA 1
ATOM 1685 C C . HIS A 1 216 ? -3.620 3.550 -12.273 1.00 94.62 216 HIS A C 1
ATOM 1687 O O . HIS A 1 216 ? -3.709 2.414 -12.732 1.00 94.62 216 HIS A O 1
ATOM 1693 N N . GLY A 1 217 ? -3.929 3.833 -11.005 1.00 96.62 217 GLY A N 1
ATOM 1694 C CA . GLY A 1 217 ? -4.175 2.805 -10.002 1.00 96.62 217 GLY A CA 1
ATOM 1695 C C . GLY A 1 217 ? -2.931 1.956 -9.779 1.00 96.62 217 GLY A C 1
ATOM 1696 O O . GLY A 1 217 ? -1.808 2.450 -9.891 1.00 96.62 217 GLY A O 1
ATOM 1697 N N . CYS A 1 218 ? -3.121 0.679 -9.456 1.00 98.00 218 CYS A N 1
ATOM 1698 C CA . CYS A 1 218 ? -2.007 -0.232 -9.229 1.00 98.00 218 CYS A CA 1
ATOM 1699 C C . CYS A 1 218 ? -2.332 -1.650 -9.685 1.00 98.00 218 CYS A C 1
ATOM 1701 O O . CYS A 1 218 ? -3.416 -2.164 -9.403 1.00 98.00 218 CYS A O 1
ATOM 1703 N N . ALA A 1 219 ? -1.387 -2.284 -10.377 1.00 98.19 219 ALA A N 1
ATOM 1704 C CA . ALA A 1 219 ? -1.464 -3.708 -10.668 1.00 98.19 219 ALA A CA 1
ATOM 1705 C C . ALA A 1 219 ? -1.234 -4.532 -9.395 1.00 98.19 219 ALA A C 1
ATOM 1707 O O . ALA A 1 219 ? -0.544 -4.105 -8.463 1.00 98.19 219 ALA A O 1
ATOM 1708 N N . THR A 1 220 ? -1.794 -5.736 -9.361 1.00 98.44 220 THR A N 1
ATOM 1709 C CA . THR A 1 220 ? -1.522 -6.697 -8.291 1.00 98.44 220 THR A CA 1
ATOM 1710 C C . THR A 1 220 ? -0.153 -7.345 -8.500 1.00 98.44 220 THR A C 1
ATOM 1712 O O . THR A 1 220 ? 0.418 -7.294 -9.590 1.00 98.44 220 THR A O 1
ATOM 1715 N N . LEU A 1 221 ? 0.392 -7.965 -7.460 1.00 98.38 221 LEU A N 1
ATOM 1716 C CA . LEU A 1 221 ? 1.619 -8.754 -7.534 1.00 98.38 221 LEU A CA 1
ATOM 1717 C C . LEU A 1 221 ? 1.458 -9.971 -8.453 1.00 98.38 221 LEU A C 1
ATOM 1719 O O . LEU A 1 221 ? 2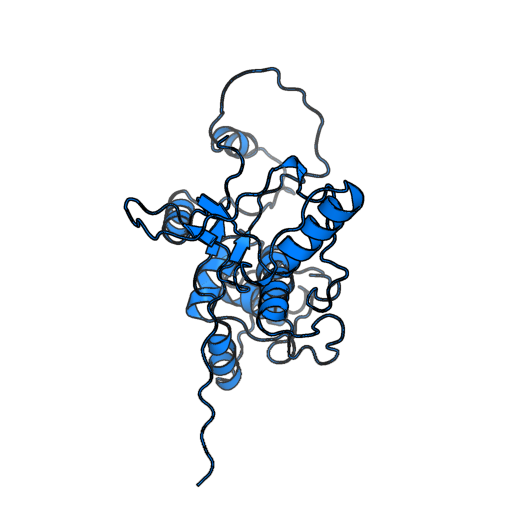.416 -10.338 -9.124 1.00 98.38 221 LEU A O 1
ATOM 1723 N N . LYS A 1 222 ? 0.251 -10.537 -8.551 1.00 98.00 222 LYS A N 1
ATOM 1724 C CA . LYS A 1 222 ? -0.080 -11.564 -9.546 1.00 98.00 222 LYS A CA 1
ATOM 1725 C C . LYS A 1 222 ? 0.081 -11.065 -10.980 1.00 98.00 222 LYS A C 1
ATOM 1727 O O . LYS A 1 222 ? 0.681 -11.747 -11.805 1.00 98.00 222 LYS A O 1
ATOM 1732 N N . ASP A 1 223 ? -0.451 -9.879 -11.269 1.00 97.75 223 ASP A N 1
ATOM 1733 C CA . ASP A 1 223 ? -0.431 -9.308 -12.617 1.00 97.75 223 ASP A CA 1
ATOM 1734 C C . ASP A 1 223 ? 0.948 -8.731 -12.975 1.00 97.75 223 ASP A C 1
ATOM 1736 O O . ASP A 1 223 ? 1.368 -8.791 -14.131 1.00 97.75 223 ASP A O 1
ATOM 1740 N N . PHE A 1 224 ? 1.670 -8.178 -11.996 1.00 97.75 224 PHE A N 1
ATOM 1741 C CA . PHE A 1 224 ? 3.020 -7.655 -12.188 1.00 97.75 224 PHE A CA 1
ATOM 1742 C C . PHE A 1 224 ? 3.952 -8.029 -11.022 1.00 97.75 224 PHE A C 1
ATOM 1744 O O . PHE A 1 224 ? 4.105 -7.249 -10.073 1.00 97.75 224 PHE A O 1
ATOM 1751 N N . PRO A 1 225 ? 4.592 -9.211 -11.090 1.00 97.31 225 PRO A N 1
ATOM 1752 C CA . PRO A 1 225 ? 5.421 -9.738 -10.011 1.00 97.31 225 PRO A CA 1
ATOM 1753 C C . PRO A 1 225 ? 6.630 -8.869 -9.678 1.00 97.31 225 PRO A C 1
ATOM 1755 O O . PRO A 1 225 ? 7.222 -8.221 -10.545 1.00 97.31 225 PRO A O 1
ATOM 1758 N N . TYR A 1 226 ? 7.015 -8.899 -8.404 1.00 97.50 226 TYR A N 1
ATOM 1759 C CA . TYR A 1 226 ? 8.166 -8.180 -7.874 1.00 97.50 226 TYR A CA 1
ATOM 1760 C C . TYR A 1 226 ? 9.326 -9.137 -7.583 1.00 97.50 226 TYR A C 1
ATOM 1762 O O . TYR A 1 226 ? 9.141 -10.131 -6.883 1.00 97.50 226 TYR A O 1
ATOM 1770 N N . THR A 1 227 ? 10.523 -8.768 -8.036 1.00 97.19 227 THR A N 1
ATOM 1771 C CA . THR A 1 227 ? 11.782 -9.446 -7.709 1.00 97.19 227 THR A CA 1
ATOM 1772 C C . THR A 1 227 ? 12.761 -8.399 -7.189 1.00 97.19 227 THR A C 1
ATOM 1774 O O . THR A 1 227 ? 13.090 -7.457 -7.906 1.00 97.19 227 THR A O 1
ATOM 1777 N N . GLY A 1 228 ? 13.214 -8.549 -5.942 1.00 95.56 228 GLY A N 1
ATOM 1778 C CA . GLY A 1 228 ? 14.103 -7.602 -5.253 1.00 95.56 228 GLY A CA 1
ATOM 1779 C C . GLY A 1 228 ? 15.577 -7.724 -5.648 1.00 95.56 228 GLY A C 1
ATOM 1780 O O . GLY A 1 228 ? 16.448 -7.687 -4.782 1.00 95.56 228 GLY A O 1
ATOM 1781 N N . ASP A 1 229 ? 15.861 -7.928 -6.930 1.00 95.06 229 ASP A N 1
ATOM 1782 C CA . ASP A 1 229 ? 17.213 -8.114 -7.455 1.00 95.06 229 ASP A CA 1
ATOM 1783 C C . ASP A 1 229 ? 17.546 -7.009 -8.461 1.00 95.06 229 ASP A C 1
ATOM 1785 O O . ASP A 1 229 ? 16.948 -6.929 -9.535 1.00 95.06 229 ASP A O 1
ATOM 1789 N N . ALA A 1 230 ? 18.487 -6.142 -8.097 1.00 92.06 230 ALA A N 1
ATOM 1790 C CA . ALA A 1 230 ? 18.954 -5.041 -8.924 1.00 92.06 230 ALA A CA 1
ATOM 1791 C C . ALA A 1 230 ? 19.882 -5.481 -10.067 1.00 92.06 230 ALA A C 1
ATOM 1793 O O . ALA A 1 230 ? 20.117 -4.678 -10.971 1.00 92.06 230 ALA A O 1
ATOM 1794 N N . SER A 1 231 ? 20.402 -6.716 -10.045 1.00 93.38 231 SER A N 1
ATOM 1795 C CA . SER A 1 231 ? 21.302 -7.219 -11.088 1.00 93.38 231 SER A CA 1
ATOM 1796 C C . SER A 1 231 ? 20.586 -7.451 -12.422 1.00 93.38 231 SER A C 1
ATOM 1798 O O . SER A 1 231 ? 21.186 -7.249 -13.476 1.00 93.38 231 SER A O 1
ATOM 1800 N N . ASP A 1 232 ? 19.290 -7.791 -12.393 1.00 95.12 232 ASP A N 1
ATOM 1801 C CA . ASP A 1 232 ? 18.445 -7.814 -13.587 1.00 95.12 232 ASP A CA 1
ATOM 1802 C C . ASP A 1 232 ? 17.774 -6.440 -13.786 1.00 95.12 232 ASP A C 1
ATOM 1804 O O . ASP A 1 232 ? 16.849 -6.073 -13.042 1.00 95.12 232 ASP A O 1
ATOM 1808 N N . PRO A 1 233 ? 18.162 -5.678 -14.828 1.00 92.69 233 PRO A N 1
ATOM 1809 C CA . PRO A 1 233 ? 17.584 -4.368 -15.090 1.00 92.69 233 PRO A CA 1
ATOM 1810 C C . PRO A 1 233 ? 16.077 -4.421 -15.358 1.00 92.69 233 PRO A C 1
ATOM 1812 O O . PRO A 1 233 ? 15.364 -3.453 -15.093 1.00 92.69 233 PRO A O 1
ATOM 1815 N N . LYS A 1 234 ? 15.520 -5.558 -15.796 1.00 95.12 234 LYS A N 1
ATOM 1816 C CA . LYS A 1 234 ? 14.067 -5.705 -15.979 1.00 95.12 234 LYS A CA 1
ATOM 1817 C C . LYS A 1 234 ? 13.303 -5.496 -14.677 1.00 95.12 234 LYS A C 1
ATOM 1819 O O . LYS A 1 234 ? 12.132 -5.107 -14.728 1.00 95.12 234 LYS A O 1
ATOM 1824 N N . ASN A 1 235 ? 13.917 -5.712 -13.518 1.00 95.38 235 ASN A N 1
ATOM 1825 C CA . ASN A 1 235 ? 13.234 -5.527 -12.245 1.00 95.38 235 ASN A CA 1
ATOM 1826 C C . ASN A 1 235 ? 12.911 -4.058 -11.951 1.00 95.38 235 ASN A C 1
ATOM 1828 O O . ASN A 1 235 ? 11.897 -3.814 -11.303 1.00 95.38 235 ASN A O 1
ATOM 1832 N N . HIS A 1 236 ? 13.645 -3.103 -12.534 1.00 93.00 236 HIS A N 1
ATOM 1833 C CA . HIS A 1 236 ? 13.386 -1.667 -12.382 1.00 93.00 236 HIS A CA 1
ATOM 1834 C C . HIS A 1 236 ? 13.107 -0.909 -13.694 1.00 93.00 236 HIS A C 1
ATOM 1836 O O . HIS A 1 236 ? 12.672 0.237 -13.641 1.00 93.00 236 HIS A O 1
ATOM 1842 N N . LEU A 1 237 ? 13.305 -1.522 -14.867 1.00 94.12 237 LEU A N 1
ATOM 1843 C CA . LEU A 1 237 ? 13.066 -0.874 -16.169 1.00 94.12 237 LEU A CA 1
ATOM 1844 C C . LEU A 1 237 ? 11.825 -1.381 -16.908 1.00 94.12 237 LEU A C 1
ATOM 1846 O O . LEU A 1 237 ? 11.320 -0.701 -17.798 1.00 94.12 237 LEU A O 1
ATOM 1850 N N . SER A 1 238 ? 11.334 -2.585 -16.597 1.00 94.62 238 SER A N 1
ATOM 1851 C CA . SER A 1 238 ? 10.209 -3.146 -17.356 1.00 94.62 238 SER A CA 1
ATOM 1852 C C . SER A 1 238 ? 8.885 -2.468 -17.009 1.00 94.62 238 SER A C 1
ATOM 1854 O O . SER A 1 238 ? 8.610 -2.173 -15.845 1.00 94.62 238 SER A O 1
ATOM 1856 N N . LEU A 1 239 ? 8.041 -2.298 -18.026 1.00 93.94 239 LEU A N 1
ATOM 1857 C CA . LEU A 1 239 ? 6.640 -1.912 -17.894 1.00 93.94 239 LEU A CA 1
ATOM 1858 C C . LEU A 1 239 ? 5.740 -3.061 -18.373 1.00 93.94 239 LEU A C 1
ATOM 1860 O O . LEU A 1 239 ? 6.146 -3.823 -19.258 1.00 93.94 239 LEU A O 1
ATOM 1864 N N . PRO A 1 240 ? 4.514 -3.208 -17.841 1.00 92.50 240 PRO A N 1
ATOM 1865 C CA . PRO A 1 240 ? 3.593 -4.235 -18.317 1.00 92.50 240 PRO A CA 1
ATOM 1866 C C . PRO A 1 240 ? 3.197 -4.000 -19.775 1.00 92.50 240 PRO A C 1
ATOM 1868 O O . PRO A 1 240 ? 2.610 -2.975 -20.110 1.00 92.50 240 PRO A O 1
ATOM 1871 N N . LEU A 1 241 ? 3.483 -4.971 -20.641 1.00 94.12 241 LEU A N 1
ATOM 1872 C CA . LEU A 1 241 ? 3.151 -4.889 -22.070 1.00 94.12 241 LEU A CA 1
ATOM 1873 C C . LEU A 1 241 ? 1.710 -5.333 -22.370 1.00 94.12 241 LEU A C 1
ATOM 1875 O O . LEU A 1 241 ? 1.157 -5.020 -23.421 1.00 94.12 241 LEU A O 1
ATOM 1879 N N . ASN A 1 242 ? 1.074 -6.053 -21.442 1.00 96.44 242 ASN A N 1
ATOM 1880 C CA . ASN A 1 242 ? -0.302 -6.509 -21.597 1.00 96.44 242 ASN A CA 1
ATOM 1881 C C . ASN A 1 242 ? -1.295 -5.414 -21.170 1.00 96.44 242 ASN A C 1
ATOM 1883 O O . ASN A 1 242 ? -1.398 -5.073 -19.991 1.00 96.44 242 ASN A O 1
ATOM 1887 N N . SER A 1 243 ? -2.090 -4.914 -22.120 1.00 96.50 243 SER A N 1
ATOM 1888 C CA . SER A 1 243 ? -3.114 -3.884 -21.879 1.00 96.50 243 SER A CA 1
ATOM 1889 C C . SER A 1 243 ? -4.194 -4.288 -20.865 1.00 96.50 243 SER A C 1
ATOM 1891 O O . SER A 1 243 ? -4.806 -3.420 -20.241 1.00 96.50 243 SER A O 1
ATOM 1893 N N . ALA A 1 244 ? -4.441 -5.586 -20.659 1.00 97.81 244 ALA A N 1
ATOM 1894 C CA . ALA A 1 244 ? -5.366 -6.058 -19.630 1.00 97.81 244 ALA A CA 1
ATOM 1895 C C . ALA A 1 244 ? -4.899 -5.677 -18.216 1.00 97.81 244 ALA A C 1
ATOM 1897 O O . ALA A 1 244 ? -5.729 -5.274 -17.408 1.00 97.81 244 ALA A O 1
ATOM 1898 N N . ILE A 1 245 ? -3.587 -5.704 -17.952 1.00 98.06 245 ILE A N 1
ATOM 1899 C CA . ILE A 1 245 ? -3.014 -5.322 -16.652 1.00 98.06 245 ILE A CA 1
ATOM 1900 C C . ILE A 1 245 ? -3.315 -3.848 -16.359 1.00 98.06 245 ILE A C 1
ATOM 1902 O O . ILE A 1 245 ? -3.797 -3.513 -15.281 1.00 98.06 245 ILE A O 1
ATOM 1906 N N . TRP A 1 246 ? -3.123 -2.972 -17.347 1.00 97.00 246 TRP A N 1
ATOM 1907 C CA . TRP A 1 246 ? -3.435 -1.546 -17.224 1.00 97.00 246 TRP A CA 1
ATOM 1908 C C . TRP A 1 246 ? -4.921 -1.287 -16.981 1.00 97.00 246 TRP A C 1
ATOM 1910 O O . TRP A 1 246 ? -5.281 -0.505 -16.103 1.00 97.00 246 TRP A O 1
ATOM 1920 N N . ARG A 1 247 ? -5.802 -1.974 -17.718 1.00 97.44 247 ARG A N 1
ATOM 1921 C CA . ARG A 1 247 ? -7.255 -1.865 -17.511 1.00 97.44 247 ARG A CA 1
ATOM 1922 C C . ARG A 1 247 ? -7.670 -2.340 -16.121 1.00 97.44 247 ARG A C 1
ATOM 1924 O O . ARG A 1 247 ? -8.504 -1.696 -15.491 1.00 97.44 247 ARG A O 1
ATOM 1931 N N . ASN A 1 248 ? -7.069 -3.420 -15.626 1.00 97.12 248 ASN A N 1
ATOM 1932 C CA . ASN A 1 248 ? -7.325 -3.920 -14.279 1.00 97.12 248 ASN A CA 1
ATOM 1933 C C . ASN A 1 248 ? -6.836 -2.935 -13.212 1.00 97.12 248 ASN A C 1
ATOM 1935 O O . ASN A 1 248 ? -7.578 -2.659 -12.270 1.00 97.12 248 ASN A O 1
ATOM 1939 N N . ALA A 1 249 ? -5.639 -2.365 -13.384 1.00 97.69 249 ALA A N 1
ATOM 1940 C CA . ALA A 1 249 ? -5.043 -1.412 -12.450 1.00 97.69 249 ALA A CA 1
ATOM 1941 C C . ALA A 1 249 ? -5.939 -0.183 -12.214 1.00 97.69 249 ALA A C 1
ATOM 1943 O O . ALA A 1 249 ? -6.110 0.248 -11.073 1.00 97.69 249 ALA A O 1
ATOM 1944 N N . ILE A 1 250 ? -6.599 0.322 -13.264 1.00 96.31 250 ILE A N 1
ATOM 1945 C CA . ILE A 1 250 ? -7.500 1.487 -13.202 1.00 96.31 250 ILE A CA 1
ATOM 1946 C C . ILE A 1 250 ? -8.684 1.275 -12.237 1.00 96.31 250 ILE A C 1
ATOM 1948 O O . ILE A 1 250 ? -9.179 2.246 -11.656 1.00 96.31 250 ILE A O 1
ATOM 1952 N N . ASN A 1 251 ? -9.106 0.026 -12.000 1.00 95.50 251 ASN A N 1
ATOM 1953 C CA . ASN A 1 251 ? -10.168 -0.309 -11.036 1.00 95.50 251 ASN A CA 1
ATOM 1954 C C . ASN A 1 251 ? -9.742 -0.136 -9.566 1.00 95.50 251 ASN A C 1
ATOM 1956 O O . ASN A 1 251 ? -10.559 -0.311 -8.656 1.00 95.50 251 ASN A O 1
ATOM 1960 N N . TYR A 1 252 ? -8.467 0.180 -9.334 1.00 95.81 252 TYR A N 1
ATOM 1961 C CA . TYR A 1 252 ? -7.866 0.390 -8.021 1.00 95.81 252 TYR A CA 1
ATOM 1962 C C . TYR A 1 252 ? -7.340 1.814 -7.832 1.00 95.81 252 TYR A C 1
ATOM 1964 O O . TYR A 1 252 ? -6.551 2.056 -6.926 1.00 95.81 252 TYR A O 1
ATOM 1972 N N . ARG A 1 253 ? -7.745 2.772 -8.674 1.00 95.12 253 ARG A N 1
ATOM 1973 C CA . ARG A 1 253 ? -7.377 4.179 -8.472 1.00 95.12 253 ARG A CA 1
ATOM 1974 C C . ARG A 1 253 ? -7.808 4.661 -7.094 1.00 95.12 253 ARG A C 1
ATOM 1976 O O . ARG A 1 253 ? -8.946 4.446 -6.676 1.00 95.12 253 ARG A O 1
ATOM 1983 N N . ILE A 1 254 ? -6.891 5.341 -6.418 1.00 91.56 254 ILE A N 1
ATOM 1984 C CA . ILE A 1 254 ? -7.212 6.063 -5.190 1.00 91.56 254 ILE A CA 1
ATOM 1985 C C . ILE A 1 254 ? -7.884 7.384 -5.566 1.00 91.56 254 ILE A C 1
ATOM 1987 O O . ILE A 1 254 ? -7.556 7.970 -6.597 1.00 91.56 254 ILE A O 1
ATOM 1991 N N . ASN A 1 255 ? -8.822 7.856 -4.747 1.00 87.88 255 ASN A N 1
ATOM 1992 C CA . ASN A 1 255 ? -9.509 9.116 -5.032 1.00 87.88 255 ASN A CA 1
ATOM 1993 C C . ASN A 1 255 ? -8.607 10.316 -4.708 1.00 87.88 255 ASN A C 1
ATOM 1995 O O . ASN A 1 255 ? -8.367 11.184 -5.540 1.00 87.88 255 ASN A O 1
ATOM 1999 N N . GLN A 1 256 ? -8.080 10.327 -3.486 1.00 87.94 256 GLN A N 1
ATOM 2000 C CA . GLN A 1 256 ? -7.251 11.403 -2.962 1.00 87.94 256 GLN A CA 1
ATOM 2001 C C . GLN A 1 256 ? -6.256 10.858 -1.938 1.00 87.94 256 GLN A C 1
ATOM 2003 O O . GLN A 1 256 ? -6.479 9.810 -1.320 1.00 87.94 256 GLN A O 1
ATOM 2008 N N . TYR A 1 257 ? -5.166 11.593 -1.765 1.00 90.06 257 TYR A N 1
ATOM 2009 C CA . TYR A 1 257 ? -4.131 11.325 -0.780 1.00 90.06 257 TYR A CA 1
ATOM 2010 C C . TYR A 1 257 ? -3.764 12.615 -0.062 1.00 90.06 257 TYR A C 1
ATOM 2012 O O . TYR A 1 257 ? -3.951 13.717 -0.582 1.00 90.06 257 TYR A O 1
ATOM 2020 N N . GLY A 1 258 ? -3.262 12.482 1.155 1.00 88.81 258 GLY A N 1
ATOM 2021 C CA . GLY A 1 258 ? -3.066 13.635 2.008 1.00 88.81 258 GLY A CA 1
ATOM 2022 C C . GLY A 1 258 ? -2.252 13.342 3.250 1.00 88.81 258 GLY A C 1
ATOM 2023 O O . GLY A 1 258 ? -1.749 12.234 3.452 1.00 88.81 258 GLY A O 1
ATOM 2024 N N . PHE A 1 259 ? -2.158 14.361 4.092 1.00 84.75 259 PHE A N 1
ATOM 2025 C CA . PHE A 1 259 ? -1.530 14.276 5.401 1.00 84.75 259 PHE A CA 1
ATOM 2026 C C . PHE A 1 259 ? -2.525 14.668 6.494 1.00 84.75 259 PHE A C 1
ATOM 2028 O O . PHE A 1 259 ? -3.416 15.499 6.287 1.00 84.75 259 PHE A O 1
ATOM 2035 N N . ALA A 1 260 ? -2.359 14.053 7.661 1.00 82.00 260 ALA A N 1
ATOM 2036 C CA . ALA A 1 260 ? -2.951 14.519 8.904 1.00 82.00 260 ALA A CA 1
ATOM 2037 C C . ALA A 1 260 ? -1.859 15.215 9.719 1.00 82.00 260 ALA A C 1
ATOM 2039 O O . ALA A 1 260 ? -0.769 14.671 9.893 1.00 82.00 260 ALA A O 1
ATOM 2040 N N . ASP A 1 261 ? -2.152 16.428 10.172 1.00 71.88 261 ASP A N 1
ATOM 2041 C CA . ASP A 1 261 ? -1.254 17.231 10.991 1.00 71.88 261 ASP A CA 1
ATOM 2042 C C . ASP A 1 261 ? -1.814 17.286 12.411 1.00 71.88 261 ASP A C 1
ATOM 2044 O O . ASP A 1 261 ? -2.847 17.906 12.654 1.00 71.88 261 ASP A O 1
ATOM 2048 N N . PHE A 1 262 ? -1.156 16.576 13.326 1.00 64.44 262 PHE A N 1
ATOM 2049 C CA . PHE A 1 262 ? -1.574 16.463 14.724 1.00 64.44 262 PHE A CA 1
ATOM 2050 C C . PHE A 1 262 ? -0.849 17.462 15.642 1.00 64.44 262 PHE A C 1
ATOM 2052 O O . PHE A 1 262 ? -1.024 17.395 16.855 1.00 64.44 262 PHE A O 1
ATOM 2059 N N . ASN A 1 263 ? -0.049 18.382 15.084 1.00 55.19 263 ASN A N 1
ATOM 2060 C CA . ASN A 1 263 ? 0.764 19.331 15.855 1.00 55.19 263 ASN A CA 1
ATOM 2061 C C . ASN A 1 263 ? 0.091 20.700 16.080 1.00 55.19 263 ASN A C 1
ATOM 2063 O O . ASN A 1 263 ? 0.702 21.572 16.687 1.00 55.19 263 ASN A O 1
ATOM 2067 N N . ASN A 1 264 ? -1.153 20.891 15.626 1.00 41.91 264 ASN A N 1
ATOM 2068 C CA . ASN A 1 264 ? -1.933 22.122 15.821 1.00 41.91 264 ASN A CA 1
ATOM 2069 C C . ASN A 1 264 ? -3.027 21.956 16.900 1.00 41.91 264 ASN A C 1
ATOM 2071 O O . ASN A 1 264 ? -4.196 22.241 16.633 1.00 41.91 264 ASN A O 1
ATOM 2075 N N . ASN A 1 265 ? -2.650 21.487 18.093 1.00 41.44 265 ASN A N 1
ATOM 2076 C CA . ASN A 1 265 ? -3.453 21.692 19.307 1.00 41.44 265 ASN A CA 1
ATOM 2077 C C . ASN A 1 265 ? -2.980 22.954 20.026 1.00 41.44 265 ASN A C 1
ATOM 2079 O O . ASN A 1 265 ? -1.753 23.055 20.248 1.00 41.44 265 ASN A O 1
#

Foldseek 3Di:
DDDDDDDDQDAAEFADEPDPDDDDDDDDDDDDDDDDPPVPPVVVPPDDDPPCPDADDDDPVRVVVLVVQAFEFPFFFAALVQQVQLQVQCVVVVHDGDDNVLGDAQRRGGDTPDDDDPDDRPDPDDDPVSGDPDDDPCPDLQAADDDDLAQFQLVLLCVPQFGRLSSSVCRNVVHRNNPDVLQQRGFDSLQLQLVQVVLDRHHDDNSRSVVCQQPQATFTCNQPPADSDVV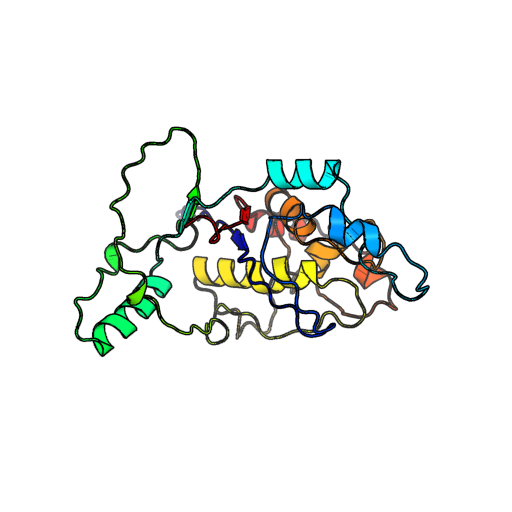DSCNRHPDDPDVVRSVVRNSRRHNGYHYYDPPPD

Secondary structure (DSSP, 8-state):
------------EEEEE------SS------S-----THHHHHTT-SS-TT--------HHHHHHHHHHPEEEEEE--BHHHHHHHHHHHHHTTPPPP-GGGPBPTT--EEE--TT-----------GGGS-S---STTSTTSPPP---TTSS-HHHIIIIIIIIHHHHHHHHT---TT-TT-TTSB-HHHHHHHHSTTSS----THHHHHHHHHH---BTTTS-----TTSTHHHH-----HHHHHHHHTT--SEEEEE-----